Protein AF-A0AAD6YR67-F1 (afdb_monomer_lite)

Organism: NCBI:txid153505

Radius of gyration: 30.25 Å; chains: 1; bounding box: 60×33×119 Å

Sequence (236 aa):
MVAQPSFALVNLVASFLATLFYGMYCIIFATSMYFLLVNALGPAKHLPLFKSVGFISGCALWLSITTHWIITVVAVFQGFIYFGDGQDTNVYFNDNGRLTETLGDVFLSLSLLIGDAMIPSSHTKSGGSPASASPLAAQIFGHHFLAIVVESAALYTSWIISYMVCHQVNSNLQVIALSTGPSVVGIANALIHVRVALGKTIEQIFPVTAPIRFASAPSRSVVGEETEAVAKISHI

Structure (mmCIF, N/CA/C/O backbone):
data_AF-A0AAD6YR67-F1
#
_entry.id   AF-A0AAD6YR67-F1
#
loop_
_atom_site.group_PDB
_atom_site.id
_atom_site.type_symbol
_atom_site.label_atom_id
_atom_site.label_alt_id
_atom_site.label_comp_id
_atom_site.label_asym_id
_atom_site.label_entity_id
_atom_site.label_seq_id
_atom_site.pdbx_PDB_ins_code
_atom_site.Cartn_x
_atom_site.Cartn_y
_atom_site.Cartn_z
_atom_site.occupancy
_atom_site.B_iso_or_equiv
_atom_site.auth_seq_id
_atom_site.auth_comp_id
_atom_site.auth_asym_id
_atom_site.auth_atom_id
_atom_site.pdbx_PDB_model_num
ATOM 1 N N . MET A 1 1 ? 3.477 -19.468 -28.380 1.00 45.34 1 MET A N 1
ATOM 2 C CA . MET A 1 1 ? 4.352 -18.564 -27.604 1.00 45.34 1 MET A CA 1
ATOM 3 C C . MET A 1 1 ? 3.546 -17.308 -27.328 1.00 45.34 1 MET A C 1
ATOM 5 O O . MET A 1 1 ? 3.172 -16.640 -28.282 1.00 45.34 1 MET A O 1
ATOM 9 N N . VAL A 1 2 ? 3.152 -17.061 -26.077 1.00 57.88 2 VAL A N 1
ATOM 10 C CA . VAL A 1 2 ? 2.407 -15.842 -25.717 1.00 57.88 2 VAL A CA 1
ATOM 11 C C . VAL A 1 2 ? 3.402 -14.685 -25.726 1.00 57.88 2 VAL A C 1
ATOM 13 O O . VAL A 1 2 ? 4.440 -14.778 -25.074 1.00 57.88 2 VAL A O 1
ATOM 16 N N . ALA A 1 3 ? 3.130 -13.638 -26.506 1.00 68.75 3 ALA A N 1
ATOM 17 C CA . ALA A 1 3 ? 3.960 -12.439 -26.524 1.00 68.75 3 ALA A CA 1
ATOM 18 C C . ALA A 1 3 ? 3.918 -11.788 -25.133 1.00 68.75 3 ALA A C 1
ATOM 20 O O . ALA A 1 3 ? 2.854 -11.369 -24.680 1.00 68.75 3 ALA A O 1
ATOM 21 N N . GLN A 1 4 ? 5.056 -11.754 -24.437 1.00 75.81 4 GLN A N 1
ATOM 22 C CA . GLN A 1 4 ? 5.147 -11.096 -23.136 1.00 75.81 4 GLN A CA 1
ATOM 23 C C . GLN A 1 4 ? 5.132 -9.574 -23.341 1.00 75.81 4 GLN A C 1
ATOM 25 O O . GLN A 1 4 ? 5.793 -9.078 -24.260 1.00 75.81 4 GLN A O 1
ATOM 30 N N . PRO A 1 5 ? 4.391 -8.820 -22.515 1.00 80.56 5 PRO A N 1
ATOM 31 C CA . PRO A 1 5 ? 4.401 -7.366 -22.580 1.00 80.56 5 PRO A CA 1
ATOM 32 C C . PRO A 1 5 ? 5.795 -6.822 -22.234 1.00 80.56 5 PRO A C 1
ATOM 34 O O . PRO A 1 5 ? 6.515 -7.401 -21.416 1.00 80.56 5 PRO A O 1
ATOM 37 N N . SER A 1 6 ? 6.180 -5.701 -22.846 1.00 85.19 6 SER A N 1
ATOM 38 C CA . SER A 1 6 ? 7.472 -5.063 -22.574 1.00 85.19 6 SER A CA 1
ATOM 39 C C . SER A 1 6 ? 7.576 -4.620 -21.112 1.00 85.19 6 SER A C 1
ATOM 41 O O . SER A 1 6 ? 6.615 -4.104 -20.538 1.00 85.19 6 SER A O 1
ATOM 43 N N . PHE A 1 7 ? 8.754 -4.793 -20.507 1.00 83.44 7 PHE A N 1
ATOM 44 C CA . PHE A 1 7 ? 9.007 -4.425 -19.109 1.00 83.44 7 PHE A CA 1
ATOM 45 C C . PHE A 1 7 ? 8.712 -2.951 -18.826 1.00 83.44 7 PHE A C 1
ATOM 47 O O . PHE A 1 7 ? 8.122 -2.630 -17.795 1.00 83.44 7 PHE A O 1
ATOM 54 N N . ALA A 1 8 ? 9.054 -2.063 -19.762 1.00 84.38 8 ALA A N 1
ATOM 55 C CA . ALA A 1 8 ? 8.748 -0.641 -19.660 1.00 84.38 8 ALA A CA 1
ATOM 56 C C . ALA A 1 8 ? 7.235 -0.385 -19.524 1.00 84.38 8 ALA A C 1
ATOM 58 O O . ALA A 1 8 ? 6.800 0.310 -18.607 1.00 84.38 8 ALA A O 1
ATOM 59 N N . LEU A 1 9 ? 6.417 -0.984 -20.399 1.00 86.44 9 LEU A N 1
ATOM 60 C CA . LEU A 1 9 ? 4.965 -0.797 -20.373 1.00 86.44 9 LEU A CA 1
ATOM 61 C C . LEU A 1 9 ? 4.358 -1.351 -19.085 1.00 86.44 9 LEU A C 1
ATOM 63 O O . LEU A 1 9 ? 3.497 -0.709 -18.489 1.00 86.44 9 LEU A O 1
ATOM 67 N N . VAL A 1 10 ? 4.822 -2.517 -18.633 1.00 88.25 10 VAL A N 1
ATOM 68 C CA . VAL A 1 10 ? 4.328 -3.121 -17.393 1.00 88.25 10 VAL A CA 1
ATOM 69 C C . VAL A 1 10 ? 4.644 -2.246 -16.180 1.00 88.25 10 VAL A C 1
ATOM 71 O O . VAL A 1 10 ? 3.753 -2.032 -15.365 1.00 88.25 10 VAL A O 1
ATOM 74 N N . ASN A 1 11 ? 5.850 -1.679 -16.083 1.00 86.94 11 ASN A N 1
ATOM 75 C CA . ASN A 1 11 ? 6.219 -0.746 -15.009 1.00 86.94 11 ASN A CA 1
ATOM 76 C C . ASN A 1 11 ? 5.389 0.546 -15.038 1.00 86.94 11 ASN A C 1
ATOM 78 O O . ASN A 1 11 ? 4.976 1.057 -13.996 1.00 86.94 11 ASN A O 1
ATOM 82 N N . LEU A 1 12 ? 5.086 1.056 -16.234 1.00 88.44 12 LEU A N 1
ATOM 83 C CA . LEU A 1 12 ? 4.224 2.223 -16.390 1.00 88.44 12 LEU A CA 1
ATOM 84 C C . LEU A 1 12 ? 2.800 1.934 -15.889 1.00 88.44 12 LEU A C 1
ATOM 86 O O . LEU A 1 12 ? 2.254 2.686 -15.082 1.00 88.44 12 LEU A O 1
ATOM 90 N N . VAL A 1 13 ? 2.217 0.812 -16.323 1.00 90.44 13 VAL A N 1
ATOM 91 C CA . VAL A 1 13 ? 0.893 0.355 -15.873 1.00 90.44 13 VAL A CA 1
ATOM 92 C C . VAL A 1 13 ? 0.890 0.087 -14.365 1.00 90.44 13 VAL A C 1
ATOM 94 O O . VAL A 1 13 ? -0.049 0.488 -13.676 1.00 90.44 13 VAL A O 1
ATOM 97 N N . ALA A 1 14 ? 1.950 -0.529 -13.837 1.00 88.50 14 ALA A N 1
ATOM 98 C CA . ALA A 1 14 ? 2.127 -0.779 -12.411 1.00 88.50 14 ALA A CA 1
ATOM 99 C C . ALA A 1 14 ? 2.107 0.520 -11.597 1.00 88.50 14 ALA A C 1
ATOM 101 O O . ALA A 1 14 ? 1.455 0.565 -10.561 1.00 88.50 14 ALA A O 1
ATOM 102 N N . SER A 1 15 ? 2.736 1.593 -12.082 1.00 89.31 15 SER A N 1
ATOM 103 C CA . SER A 1 15 ? 2.737 2.900 -11.414 1.00 89.31 15 SER A CA 1
ATOM 104 C C . SER A 1 15 ? 1.359 3.574 -11.409 1.00 89.31 15 SER A C 1
ATOM 106 O O . SER A 1 15 ? 0.917 4.089 -10.377 1.00 89.31 15 SER A O 1
ATOM 108 N N . PHE A 1 16 ? 0.608 3.494 -12.513 1.00 92.62 16 PHE A N 1
ATOM 109 C CA . PHE A 1 16 ? -0.780 3.973 -12.538 1.00 92.62 16 PHE A CA 1
ATOM 110 C C . PHE A 1 16 ? -1.674 3.197 -11.568 1.00 92.62 16 PHE A C 1
ATOM 112 O O . PHE A 1 16 ? -2.445 3.792 -10.819 1.00 92.62 16 PHE A O 1
ATOM 119 N N . LEU A 1 17 ? -1.539 1.873 -11.518 1.00 90.12 17 LEU A N 1
ATOM 120 C CA . LEU A 1 17 ? -2.258 1.073 -10.531 1.00 90.12 17 LEU A CA 1
ATOM 121 C C . LEU A 1 17 ? -1.798 1.424 -9.107 1.00 90.12 17 LEU A C 1
ATOM 123 O O . LEU A 1 17 ? -2.637 1.654 -8.242 1.00 90.12 17 LEU A O 1
ATOM 127 N N . ALA A 1 18 ? -0.496 1.558 -8.859 1.00 88.31 18 ALA A N 1
ATOM 128 C CA . ALA A 1 18 ? 0.047 1.919 -7.549 1.00 88.31 18 ALA A CA 1
ATOM 129 C C . ALA A 1 18 ? -0.497 3.264 -7.049 1.00 88.31 18 ALA A C 1
ATOM 131 O O . ALA A 1 18 ? -0.895 3.362 -5.892 1.00 88.31 18 ALA A O 1
ATOM 132 N N . THR A 1 19 ? -0.599 4.277 -7.915 1.00 92.12 19 THR A N 1
ATOM 133 C CA . THR A 1 19 ? -1.207 5.576 -7.567 1.00 92.12 19 THR A CA 1
ATOM 134 C C . THR A 1 19 ? -2.705 5.458 -7.259 1.00 92.12 19 THR A C 1
ATOM 136 O O . THR A 1 19 ? -3.169 6.049 -6.282 1.00 92.12 19 THR A O 1
ATOM 139 N N . LEU A 1 20 ? -3.456 4.653 -8.022 1.00 93.06 20 LEU A N 1
ATOM 140 C CA . LEU A 1 20 ? -4.878 4.386 -7.773 1.00 93.06 20 LEU A CA 1
ATOM 141 C C . LEU A 1 20 ? -5.099 3.701 -6.414 1.00 93.06 20 LEU A C 1
ATOM 143 O O . LEU A 1 20 ? -5.903 4.162 -5.601 1.00 93.06 20 LEU A O 1
ATOM 147 N N . PHE A 1 21 ? -4.367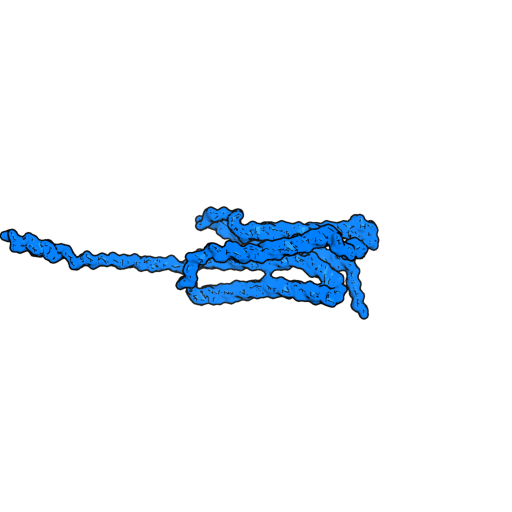 2.616 -6.150 1.00 88.44 21 PHE A N 1
ATOM 148 C CA . PHE A 1 21 ? -4.459 1.869 -4.894 1.00 88.44 21 PHE A CA 1
ATOM 149 C C . PHE A 1 21 ? -3.988 2.697 -3.696 1.00 88.44 21 PHE A C 1
ATOM 151 O O . PHE A 1 21 ? -4.622 2.654 -2.640 1.00 88.44 21 PHE A O 1
ATOM 158 N N . TYR A 1 22 ? -2.944 3.508 -3.865 1.00 90.44 22 TYR A N 1
ATOM 159 C CA . TYR A 1 22 ? -2.489 4.445 -2.843 1.00 90.44 22 TYR A CA 1
ATOM 160 C C . TYR A 1 22 ? -3.548 5.513 -2.518 1.00 90.44 22 TYR A C 1
ATOM 162 O O . TYR A 1 22 ? -3.779 5.826 -1.349 1.00 90.44 22 TYR A O 1
ATOM 170 N N . GLY A 1 23 ? -4.254 6.033 -3.528 1.00 88.56 23 GLY A N 1
ATOM 171 C CA . GLY A 1 23 ? -5.374 6.956 -3.331 1.00 88.56 23 GLY A CA 1
ATOM 172 C C . GLY A 1 23 ? -6.508 6.337 -2.507 1.00 88.56 23 GLY A C 1
ATOM 173 O O . GLY A 1 23 ? -6.963 6.937 -1.531 1.00 88.56 23 GLY A O 1
ATOM 174 N N . MET A 1 24 ? -6.914 5.105 -2.838 1.00 89.69 24 MET A N 1
ATOM 175 C CA . MET A 1 24 ? -7.911 4.360 -2.055 1.00 89.69 24 MET A CA 1
ATOM 176 C C . MET A 1 24 ? -7.450 4.140 -0.609 1.00 89.69 24 MET A C 1
ATOM 178 O O . MET A 1 24 ? -8.217 4.367 0.329 1.00 89.69 24 MET A O 1
ATOM 182 N N . TYR A 1 25 ? -6.185 3.758 -0.419 1.00 88.50 25 TYR A N 1
ATOM 183 C CA . TYR A 1 25 ? -5.588 3.607 0.903 1.00 88.50 25 TYR A CA 1
ATOM 184 C C . TYR A 1 25 ? -5.657 4.906 1.718 1.00 88.50 25 TYR A C 1
ATOM 186 O O . TYR A 1 25 ? -6.099 4.873 2.866 1.00 88.50 25 TYR A O 1
ATOM 194 N N . CYS A 1 26 ? -5.305 6.052 1.128 1.00 88.75 26 CYS A N 1
ATOM 195 C CA . CYS A 1 26 ? -5.361 7.351 1.802 1.00 88.75 26 CYS A CA 1
ATOM 196 C C . CYS A 1 26 ? -6.767 7.691 2.318 1.00 88.75 26 CYS A C 1
ATOM 198 O O . CYS A 1 26 ? -6.899 8.181 3.439 1.00 88.75 26 CYS A O 1
ATOM 200 N N . ILE A 1 27 ? -7.820 7.400 1.547 1.00 91.44 27 ILE A N 1
ATOM 201 C CA . ILE A 1 27 ? -9.210 7.666 1.956 1.00 91.44 27 ILE A CA 1
ATOM 202 C C . ILE A 1 27 ? -9.602 6.787 3.153 1.00 91.44 27 ILE A C 1
ATOM 204 O O . ILE A 1 27 ? -10.164 7.280 4.138 1.00 91.44 27 ILE A O 1
ATOM 208 N N . ILE A 1 28 ? -9.276 5.492 3.105 1.00 86.44 28 ILE A N 1
ATOM 209 C CA . ILE A 1 28 ? -9.585 4.550 4.193 1.00 86.44 28 ILE A CA 1
ATOM 210 C C . ILE A 1 28 ? -8.776 4.906 5.446 1.00 86.44 28 ILE A C 1
ATOM 212 O O . ILE A 1 28 ? -9.317 4.916 6.553 1.00 86.44 28 ILE A O 1
ATOM 216 N N . PHE A 1 29 ? -7.500 5.256 5.280 1.00 87.00 29 PHE A N 1
ATOM 217 C CA . PHE A 1 29 ? -6.632 5.701 6.363 1.00 87.00 29 PHE A CA 1
ATOM 218 C C . PHE A 1 29 ? -7.152 6.984 7.021 1.00 87.00 29 PHE A C 1
ATOM 220 O O . PHE A 1 29 ? -7.287 7.021 8.242 1.00 87.00 29 PHE A O 1
ATOM 227 N N . ALA A 1 30 ? -7.512 8.003 6.235 1.00 87.50 30 ALA A N 1
ATOM 228 C CA . ALA A 1 30 ? -8.080 9.250 6.744 1.00 87.50 30 ALA A CA 1
ATOM 229 C C . ALA A 1 30 ? -9.379 9.002 7.522 1.00 87.50 30 ALA A C 1
ATOM 231 O O . ALA A 1 30 ? -9.557 9.538 8.615 1.00 87.50 30 ALA A O 1
ATOM 232 N N . THR A 1 31 ? -10.250 8.130 7.007 1.00 84.56 31 THR A N 1
ATOM 233 C CA . THR A 1 31 ? -11.488 7.734 7.693 1.00 84.56 31 THR A CA 1
ATOM 234 C C . THR A 1 31 ? -11.189 7.038 9.023 1.00 84.56 31 THR A C 1
ATOM 236 O O . THR A 1 31 ? -11.751 7.399 10.055 1.00 84.56 31 THR A O 1
ATOM 239 N N . SER A 1 32 ? -10.256 6.083 9.033 1.00 80.50 32 SER A N 1
ATOM 240 C CA . SER A 1 32 ? -9.818 5.390 10.251 1.00 80.50 32 SER A CA 1
ATOM 241 C C . SER A 1 32 ? -9.255 6.359 11.292 1.00 80.50 32 SER A C 1
ATOM 243 O O . SER A 1 32 ? -9.622 6.319 12.469 1.00 80.50 32 SER A O 1
ATOM 245 N N . MET A 1 33 ? -8.416 7.291 10.841 1.00 81.38 33 MET A N 1
ATOM 246 C CA . MET A 1 33 ? -7.802 8.295 11.695 1.00 81.38 33 MET A CA 1
ATOM 247 C C . MET A 1 33 ? -8.835 9.261 12.273 1.00 81.38 33 MET A C 1
ATOM 249 O O . MET A 1 33 ? -8.781 9.579 13.459 1.00 81.38 33 MET A O 1
ATOM 253 N N . TYR A 1 34 ? -9.811 9.676 11.464 1.00 82.88 34 TYR A N 1
ATOM 254 C CA . TYR A 1 34 ? -10.926 10.506 11.902 1.00 82.88 34 TYR A CA 1
ATOM 255 C C . TYR A 1 34 ? -11.714 9.833 13.032 1.00 82.88 34 TYR A C 1
ATOM 257 O O . TYR A 1 34 ? -11.908 10.441 14.084 1.00 82.88 34 TYR A O 1
ATOM 265 N N . PHE A 1 35 ? -12.088 8.558 12.878 1.00 76.06 35 PHE A N 1
ATOM 266 C CA . PHE A 1 35 ? -12.790 7.815 13.931 1.00 76.06 35 PHE A CA 1
ATOM 267 C C . PHE A 1 35 ? -11.959 7.675 15.212 1.00 76.06 35 PHE A C 1
ATOM 269 O O . PHE A 1 35 ? -12.489 7.848 16.311 1.00 76.06 35 PHE A O 1
ATOM 276 N N . LEU A 1 36 ? -10.658 7.391 15.100 1.00 73.81 36 LEU A N 1
ATOM 277 C CA . LEU A 1 36 ? -9.765 7.308 16.260 1.00 73.81 36 LEU A CA 1
ATOM 278 C C . LEU A 1 36 ? -9.619 8.657 16.974 1.00 73.81 36 LEU A C 1
ATOM 280 O O . LEU A 1 36 ? -9.622 8.694 18.204 1.00 73.81 36 LEU A O 1
ATOM 284 N N . LEU A 1 37 ? -9.529 9.754 16.221 1.00 75.12 37 LEU A N 1
ATOM 285 C CA . LEU A 1 37 ? -9.396 11.103 16.761 1.00 75.12 37 LEU A CA 1
ATOM 286 C C . LEU A 1 37 ? -10.674 11.552 17.479 1.00 75.12 37 LEU A C 1
ATOM 288 O O . LEU A 1 37 ? -10.603 12.042 18.604 1.00 75.12 37 LEU A O 1
ATOM 292 N N . VAL A 1 38 ? -11.842 11.323 16.872 1.00 73.44 38 VAL A N 1
ATOM 293 C CA . VAL A 1 38 ? -13.146 11.628 17.482 1.00 73.44 38 VAL A CA 1
ATOM 294 C C . VAL A 1 38 ? -13.355 10.809 18.758 1.00 73.44 38 VAL A C 1
ATOM 296 O O . VAL A 1 38 ? -13.762 11.357 19.781 1.00 73.44 38 VAL A O 1
ATOM 299 N N . ASN A 1 39 ? -13.003 9.520 18.744 1.00 67.56 39 ASN A N 1
ATOM 300 C CA . ASN A 1 39 ? -13.086 8.669 19.932 1.00 67.56 39 ASN A CA 1
ATOM 301 C C . ASN A 1 39 ? -12.104 9.086 21.043 1.00 67.56 39 ASN A C 1
ATOM 303 O O . ASN A 1 39 ? -12.410 8.915 22.223 1.00 67.56 39 ASN A O 1
ATOM 307 N N . ALA A 1 40 ? -10.932 9.626 20.696 1.00 65.94 40 ALA A N 1
ATOM 308 C CA . ALA A 1 40 ? -9.934 10.078 21.666 1.00 65.94 40 ALA A CA 1
ATOM 309 C C . ALA A 1 40 ? -10.252 11.450 22.285 1.00 65.94 40 ALA A C 1
ATOM 311 O O . ALA A 1 40 ? -9.847 11.706 23.415 1.00 65.94 40 ALA A O 1
ATOM 312 N N . LEU A 1 41 ? -10.966 12.322 21.565 1.00 66.00 41 LEU A N 1
ATOM 313 C CA . LEU A 1 41 ? -11.375 13.655 22.030 1.00 66.00 41 LEU A CA 1
ATOM 314 C C . LEU A 1 41 ? -12.742 13.666 22.738 1.00 66.00 41 LEU A C 1
ATOM 316 O O . LEU A 1 41 ? -13.174 14.709 23.227 1.00 66.00 41 LEU A O 1
ATOM 320 N N . GLY A 1 42 ? -13.436 12.525 22.792 1.00 64.38 42 GLY A N 1
ATOM 321 C CA . GLY A 1 42 ? -14.734 12.401 23.450 1.00 64.38 42 GLY A CA 1
ATOM 322 C C . GLY A 1 42 ? -14.689 12.709 24.961 1.00 64.38 42 GLY A C 1
ATOM 323 O O . GLY A 1 42 ? -13.670 12.479 25.617 1.00 64.38 42 GLY A O 1
ATOM 324 N N . PRO A 1 43 ? -15.812 13.160 25.556 1.00 56.41 43 PRO A N 1
ATOM 325 C CA . PRO A 1 43 ? -15.873 13.753 26.901 1.00 56.41 43 PRO A CA 1
ATOM 326 C C . PRO A 1 43 ? -15.519 12.815 28.073 1.00 56.41 43 PRO A C 1
ATOM 328 O O . PRO A 1 43 ? -15.508 13.253 29.219 1.00 56.41 43 PRO A O 1
ATOM 331 N N . ALA A 1 44 ? -15.233 11.533 27.821 1.00 54.47 44 ALA A N 1
ATOM 332 C CA . ALA A 1 44 ? -15.096 10.509 28.857 1.00 54.47 44 ALA A CA 1
ATOM 333 C C . ALA A 1 44 ? -13.670 9.949 29.064 1.00 54.47 44 ALA A C 1
ATOM 335 O O . ALA A 1 44 ? -13.492 9.129 29.965 1.00 54.47 44 ALA A O 1
ATOM 336 N N . LYS A 1 45 ? -12.643 10.320 28.273 1.00 53.22 45 LYS A N 1
ATOM 337 C CA . LYS A 1 45 ? -11.291 9.723 28.407 1.00 53.22 45 LYS A CA 1
ATOM 338 C C . LYS A 1 45 ? -10.140 10.714 28.160 1.00 53.22 45 LYS A C 1
ATOM 340 O O . LYS A 1 45 ? -9.801 11.009 27.027 1.00 53.22 45 LYS A O 1
ATOM 345 N N . HIS A 1 46 ? -9.429 11.099 29.224 1.00 47.56 46 HIS A N 1
ATOM 346 C CA . HIS A 1 46 ? -8.142 11.823 29.183 1.00 47.56 46 HIS A CA 1
ATOM 347 C C . HIS A 1 46 ? -6.926 10.910 28.900 1.00 47.56 46 HIS A C 1
ATOM 349 O O . HIS A 1 46 ? -5.846 11.101 29.461 1.00 47.56 46 HIS A O 1
ATOM 355 N N . LEU A 1 47 ? -7.069 9.869 28.074 1.00 53.25 47 LEU A N 1
ATOM 356 C CA . LEU A 1 47 ? -5.904 9.059 27.704 1.00 53.25 47 LEU A CA 1
ATOM 357 C C . LEU A 1 47 ? -5.168 9.736 26.537 1.00 53.25 47 LEU A C 1
ATOM 359 O O . LEU A 1 47 ? -5.806 10.108 25.556 1.00 53.25 47 LEU A O 1
ATOM 363 N N . PRO A 1 48 ? -3.835 9.905 26.607 1.00 58.66 48 PRO A N 1
ATOM 364 C CA . PRO A 1 48 ? -3.088 10.587 25.557 1.00 58.66 48 PRO A CA 1
ATOM 365 C C . PRO A 1 48 ? -3.161 9.793 24.244 1.00 58.66 48 PRO A C 1
ATOM 367 O O . PRO A 1 48 ? -2.692 8.655 24.182 1.00 58.66 48 PRO A O 1
ATOM 370 N N . LEU A 1 49 ? -3.710 10.418 23.195 1.00 62.16 49 LEU A N 1
ATOM 371 C CA . LEU A 1 49 ? -3.834 9.903 21.818 1.00 62.16 49 LEU A CA 1
ATOM 372 C C . LEU A 1 49 ? -2.540 9.231 21.320 1.00 62.16 49 LEU A C 1
ATOM 374 O O . LEU A 1 49 ? -2.569 8.139 20.756 1.00 62.16 49 LEU A O 1
ATOM 378 N N . PHE A 1 50 ? -1.395 9.838 21.638 1.00 60.66 50 PHE A N 1
ATOM 379 C CA . PHE A 1 50 ? -0.056 9.371 21.270 1.00 60.66 50 PHE A CA 1
ATOM 380 C C . PHE A 1 50 ? 0.425 8.109 22.003 1.00 60.66 50 PHE A C 1
ATOM 382 O O . PHE A 1 50 ? 1.492 7.607 21.680 1.00 60.66 50 PHE A O 1
ATOM 389 N N . LYS A 1 51 ? -0.322 7.575 22.979 1.00 63.25 51 LYS A N 1
ATOM 390 C CA . LYS A 1 51 ? -0.034 6.262 23.591 1.00 63.25 51 LYS A CA 1
ATOM 391 C C . LYS A 1 51 ? -0.880 5.133 23.000 1.00 63.25 51 LYS A C 1
ATOM 393 O O . LYS A 1 51 ? -0.702 3.981 23.390 1.00 63.25 51 LYS A O 1
ATOM 398 N N . SER A 1 52 ? -1.805 5.438 22.086 1.00 69.62 52 SER A N 1
ATOM 399 C CA . SER A 1 52 ? -2.580 4.410 21.398 1.00 69.62 52 SER A CA 1
ATOM 400 C C . SER A 1 52 ? -1.693 3.709 20.373 1.00 69.62 52 SER A C 1
ATOM 402 O O . SER A 1 52 ? -1.299 4.307 19.372 1.00 69.62 52 SER A O 1
ATOM 404 N N . VAL A 1 53 ? -1.393 2.430 20.607 1.00 71.31 53 VAL A N 1
ATOM 405 C CA . VAL A 1 53 ? -0.552 1.628 19.702 1.00 71.31 53 VAL A CA 1
ATOM 406 C C . VAL A 1 53 ? -1.126 1.592 18.282 1.00 71.31 53 VAL A C 1
ATOM 408 O O . VAL A 1 53 ? -0.370 1.629 17.315 1.00 71.31 53 VAL A O 1
ATOM 411 N N . GLY A 1 54 ? -2.456 1.635 18.145 1.00 73.56 54 GLY A N 1
ATOM 412 C CA . GLY A 1 54 ? -3.113 1.695 16.840 1.00 73.56 54 GLY A CA 1
ATOM 413 C C . GLY A 1 54 ? -2.863 2.999 16.074 1.00 73.56 54 GLY A C 1
ATOM 414 O O . GLY A 1 54 ? -2.689 2.977 14.860 1.00 73.56 54 GLY A O 1
ATOM 415 N N . PHE A 1 55 ? -2.760 4.133 16.773 1.00 78.69 55 PHE A N 1
ATOM 416 C CA . PHE A 1 55 ? -2.432 5.416 16.142 1.00 78.69 55 PHE A CA 1
ATOM 417 C C . PHE A 1 55 ? -0.977 5.433 15.653 1.00 78.69 55 PHE A C 1
ATOM 419 O O . PHE A 1 55 ? -0.717 5.780 14.505 1.00 78.69 55 PHE A O 1
ATOM 426 N N . ILE A 1 56 ? -0.034 4.994 16.498 1.00 80.69 56 ILE A N 1
ATOM 427 C CA . ILE A 1 56 ? 1.395 4.938 16.144 1.00 80.69 56 ILE A CA 1
ATOM 428 C C . ILE A 1 56 ? 1.624 3.974 14.972 1.00 80.69 56 ILE A C 1
ATOM 430 O O . ILE A 1 56 ? 2.286 4.344 14.005 1.00 80.69 56 ILE A O 1
ATOM 434 N N . SER A 1 57 ? 1.048 2.767 15.034 1.00 78.88 57 SER A N 1
ATOM 435 C CA . SER A 1 57 ? 1.152 1.771 13.958 1.00 78.88 57 SER A CA 1
ATOM 436 C C . SER A 1 57 ? 0.523 2.281 12.658 1.00 78.88 57 SER A C 1
ATOM 438 O O . SER A 1 57 ? 1.142 2.191 11.600 1.00 78.88 57 SER A O 1
ATOM 440 N N . GLY A 1 58 ? -0.652 2.917 12.733 1.00 81.38 58 GLY A N 1
ATOM 441 C CA . GLY A 1 58 ? -1.296 3.536 11.576 1.00 81.38 58 GLY A CA 1
ATOM 442 C C . GLY A 1 58 ? -0.414 4.589 10.901 1.00 81.38 58 GLY A C 1
ATOM 443 O O . GLY A 1 58 ? -0.226 4.537 9.689 1.00 81.38 58 GLY A O 1
ATOM 444 N N . CYS A 1 59 ? 0.170 5.507 11.674 1.00 85.69 59 CYS A N 1
ATOM 445 C CA . CYS A 1 59 ? 1.082 6.522 11.142 1.00 85.69 59 CYS A CA 1
ATOM 446 C C . CYS A 1 59 ? 2.358 5.907 10.545 1.00 85.69 59 CYS A C 1
ATOM 448 O O . CYS A 1 59 ? 2.782 6.317 9.468 1.00 85.69 59 CYS A O 1
ATOM 450 N N . ALA A 1 60 ? 2.956 4.912 11.207 1.00 85.31 60 ALA A N 1
ATOM 451 C CA . ALA A 1 60 ? 4.159 4.237 10.716 1.00 85.31 60 ALA A CA 1
ATOM 452 C C . ALA A 1 60 ? 3.910 3.481 9.396 1.00 85.31 60 ALA A C 1
ATOM 454 O O . ALA A 1 60 ? 4.741 3.525 8.485 1.00 85.31 60 ALA A O 1
ATOM 455 N N . LEU A 1 61 ? 2.744 2.842 9.267 1.00 85.06 61 LEU A N 1
ATOM 456 C CA . LEU A 1 61 ? 2.308 2.206 8.024 1.00 85.06 61 LEU A CA 1
ATOM 457 C C . LEU A 1 61 ? 2.058 3.215 6.916 1.00 85.06 61 LEU A C 1
ATOM 459 O O . LEU A 1 61 ? 2.521 3.012 5.798 1.00 85.06 61 LEU A O 1
ATOM 463 N N . TRP A 1 62 ? 1.365 4.309 7.226 1.00 88.50 62 TRP A N 1
ATOM 464 C CA . TRP A 1 62 ? 1.092 5.349 6.243 1.00 88.50 62 TRP A CA 1
ATOM 465 C C . TRP A 1 62 ? 2.386 5.944 5.690 1.00 88.50 62 TRP A C 1
ATOM 467 O O . TRP A 1 62 ? 2.530 6.065 4.474 1.00 88.50 62 TRP A O 1
ATOM 477 N N . LEU A 1 63 ? 3.363 6.223 6.557 1.00 90.12 63 LEU A N 1
ATOM 478 C CA . LEU A 1 63 ? 4.687 6.682 6.139 1.00 90.12 63 LEU A CA 1
ATOM 479 C C . LEU A 1 63 ? 5.395 5.649 5.257 1.00 90.12 63 LEU A C 1
ATOM 481 O O . LEU A 1 63 ? 5.866 6.008 4.185 1.00 90.12 63 LEU A O 1
ATOM 485 N N . SER A 1 64 ? 5.417 4.374 5.656 1.00 87.38 64 SER A N 1
ATOM 486 C CA . SER A 1 64 ? 6.098 3.317 4.890 1.00 87.38 64 SER A CA 1
ATOM 487 C C . SER A 1 64 ? 5.494 3.133 3.493 1.00 87.38 64 SER A C 1
ATOM 489 O O . SER A 1 64 ? 6.224 3.067 2.504 1.00 87.38 64 SER A O 1
ATOM 491 N N . ILE A 1 65 ? 4.161 3.122 3.392 1.00 87.94 65 ILE A N 1
ATOM 492 C CA . ILE A 1 65 ? 3.445 2.992 2.116 1.00 87.94 65 ILE A CA 1
ATOM 493 C C . ILE A 1 65 ? 3.658 4.238 1.248 1.00 87.94 65 ILE A C 1
ATOM 495 O O . ILE A 1 65 ? 3.891 4.113 0.047 1.00 87.94 65 ILE A O 1
ATOM 499 N N . THR A 1 66 ? 3.644 5.431 1.849 1.00 89.56 66 THR A N 1
ATOM 500 C CA . THR A 1 66 ? 3.939 6.689 1.144 1.00 89.56 66 THR A CA 1
ATOM 501 C C . THR A 1 66 ? 5.359 6.680 0.588 1.00 89.56 66 THR A C 1
ATOM 503 O O . THR A 1 66 ? 5.568 7.018 -0.574 1.00 89.56 66 THR A O 1
ATOM 506 N N . THR A 1 67 ? 6.343 6.252 1.384 1.00 89.12 67 THR A N 1
ATOM 507 C CA . THR A 1 67 ? 7.737 6.145 0.945 1.00 89.12 67 THR A CA 1
ATOM 508 C C . THR A 1 67 ? 7.884 5.151 -0.202 1.00 89.12 67 THR A C 1
ATOM 510 O O . THR A 1 67 ? 8.500 5.492 -1.210 1.00 89.12 67 THR A O 1
ATOM 513 N N . HIS A 1 68 ? 7.271 3.968 -0.108 1.00 87.81 68 HIS A N 1
ATOM 514 C CA . HIS A 1 68 ? 7.271 2.996 -1.204 1.00 87.81 68 HIS A CA 1
ATOM 515 C C . HIS A 1 68 ? 6.645 3.571 -2.487 1.00 87.81 68 HIS A C 1
ATOM 517 O O . HIS A 1 68 ? 7.199 3.421 -3.580 1.00 87.81 68 HIS A O 1
ATOM 523 N N . TRP A 1 69 ? 5.516 4.276 -2.365 1.00 90.81 69 TRP A N 1
ATOM 524 C CA . TRP A 1 69 ? 4.856 4.920 -3.500 1.00 90.81 69 TRP A CA 1
ATOM 525 C C . TRP A 1 69 ? 5.745 5.992 -4.153 1.00 90.81 69 TRP A C 1
ATOM 527 O O . TRP A 1 69 ? 5.909 5.983 -5.373 1.00 90.81 69 TRP A O 1
ATOM 537 N N . ILE A 1 70 ? 6.387 6.864 -3.364 1.00 89.50 70 ILE A N 1
ATOM 538 C CA . ILE A 1 70 ? 7.313 7.889 -3.880 1.00 89.50 70 ILE A CA 1
ATOM 539 C C . ILE A 1 70 ? 8.472 7.235 -4.637 1.00 89.50 70 ILE A C 1
ATOM 541 O O . ILE A 1 70 ? 8.799 7.669 -5.740 1.00 89.50 70 ILE A O 1
ATOM 545 N N . ILE A 1 71 ? 9.076 6.184 -4.071 1.00 88.00 71 ILE A N 1
ATOM 546 C CA . ILE A 1 71 ? 10.175 5.450 -4.715 1.00 88.00 71 ILE A CA 1
ATOM 547 C C . ILE A 1 71 ? 9.719 4.875 -6.061 1.00 88.00 71 ILE A C 1
ATOM 549 O O . ILE A 1 71 ? 10.429 5.026 -7.052 1.00 88.00 71 ILE A O 1
ATOM 553 N N . THR A 1 72 ? 8.517 4.295 -6.118 1.00 86.88 72 THR A N 1
ATOM 554 C CA . THR A 1 72 ? 7.930 3.755 -7.357 1.00 86.88 72 THR A CA 1
ATOM 555 C C . THR A 1 72 ? 7.773 4.840 -8.424 1.00 86.88 72 THR A C 1
ATOM 557 O O . THR A 1 72 ? 8.173 4.654 -9.573 1.00 86.88 72 THR A O 1
ATOM 560 N N . VAL A 1 73 ? 7.242 6.007 -8.051 1.00 88.44 73 VAL A N 1
ATOM 561 C CA . VAL A 1 73 ? 7.080 7.139 -8.975 1.00 88.44 73 VAL A CA 1
ATOM 562 C C . VAL A 1 73 ? 8.440 7.626 -9.479 1.00 88.44 73 VAL A C 1
ATOM 564 O O . VAL A 1 73 ? 8.628 7.787 -10.685 1.00 88.44 73 VAL A O 1
ATOM 567 N N . VAL A 1 74 ? 9.412 7.807 -8.581 1.00 88.56 74 VAL A N 1
ATOM 568 C CA . VAL A 1 74 ? 10.773 8.240 -8.935 1.00 88.56 74 VAL A CA 1
ATOM 569 C C . VAL A 1 74 ? 11.456 7.238 -9.866 1.00 88.56 74 VAL A C 1
ATOM 571 O O . VAL A 1 74 ? 12.064 7.662 -10.846 1.00 88.56 74 VAL A O 1
ATOM 574 N N . ALA A 1 75 ? 11.329 5.933 -9.614 1.00 85.44 75 ALA A N 1
ATOM 575 C CA . ALA A 1 75 ? 11.895 4.889 -10.468 1.00 85.44 75 ALA A CA 1
ATOM 576 C C . ALA A 1 75 ? 11.331 4.954 -11.897 1.00 85.44 75 ALA A C 1
ATOM 578 O O . ALA A 1 75 ? 12.085 4.854 -12.865 1.00 85.44 75 ALA A O 1
ATOM 579 N N . VAL A 1 76 ? 10.027 5.219 -12.045 1.00 87.38 76 VAL A N 1
ATOM 580 C CA . VAL A 1 76 ? 9.413 5.407 -13.367 1.00 87.38 76 VAL A CA 1
ATOM 581 C C . VAL A 1 76 ? 9.963 6.638 -14.079 1.00 87.38 76 VAL A C 1
ATOM 583 O O . VAL A 1 76 ? 10.370 6.538 -15.235 1.00 87.38 76 VAL A O 1
ATOM 586 N N . PHE A 1 77 ? 10.045 7.783 -13.399 1.00 87.00 77 PHE A N 1
ATOM 587 C CA . PHE A 1 77 ? 10.627 8.988 -13.994 1.00 87.00 77 PHE A CA 1
ATOM 588 C C . PHE A 1 77 ? 12.091 8.780 -14.393 1.00 87.00 77 PHE A C 1
ATOM 590 O O . PHE A 1 77 ? 12.494 9.182 -15.483 1.00 87.00 77 PHE A O 1
ATOM 597 N N . GLN A 1 78 ? 12.882 8.109 -13.556 1.00 84.50 78 GLN A N 1
ATOM 598 C CA . GLN A 1 78 ? 14.274 7.789 -13.860 1.00 84.50 78 GLN A CA 1
ATOM 599 C C . GLN A 1 78 ? 14.419 6.864 -15.071 1.00 84.50 78 GLN A C 1
ATOM 601 O O . GLN A 1 78 ? 15.249 7.147 -15.932 1.00 84.50 78 GLN A O 1
ATOM 606 N N . GLY A 1 79 ? 13.605 5.811 -15.172 1.00 83.44 79 GLY A N 1
ATOM 607 C CA . GLY A 1 79 ? 13.675 4.863 -16.283 1.00 83.44 79 GLY A CA 1
ATOM 608 C C . GLY A 1 79 ? 13.189 5.418 -17.622 1.00 83.44 79 GLY A C 1
ATOM 609 O O . GLY A 1 79 ? 13.748 5.073 -18.663 1.00 83.44 79 GLY A O 1
ATOM 610 N N . PHE A 1 80 ? 12.173 6.285 -17.614 1.00 85.38 80 PHE A N 1
ATOM 611 C CA . PHE A 1 80 ? 11.585 6.827 -18.844 1.00 85.38 80 PHE A CA 1
ATOM 612 C C . PHE A 1 80 ? 12.195 8.152 -19.307 1.00 85.38 80 PHE A C 1
ATOM 614 O O . PHE A 1 80 ? 12.287 8.369 -20.510 1.00 85.38 80 PHE A O 1
ATOM 621 N N . ILE A 1 81 ? 12.573 9.046 -18.388 1.00 85.19 81 ILE A N 1
ATOM 622 C CA . ILE A 1 81 ? 13.042 10.397 -18.744 1.00 85.19 81 ILE A CA 1
ATOM 623 C C . ILE A 1 81 ? 14.564 10.496 -18.697 1.00 85.19 81 ILE A C 1
ATOM 625 O O . ILE A 1 81 ? 15.168 11.082 -19.587 1.00 85.19 81 ILE A O 1
ATOM 629 N N . TYR A 1 82 ? 15.192 9.960 -17.650 1.00 82.56 82 TYR A N 1
ATOM 630 C CA . TYR A 1 82 ? 16.602 10.250 -17.365 1.00 82.56 82 TYR A CA 1
ATOM 631 C C . TYR A 1 82 ? 17.575 9.191 -17.891 1.00 82.56 82 TYR A C 1
ATOM 633 O O . TYR A 1 82 ? 18.768 9.463 -18.010 1.00 82.56 82 TYR A O 1
ATOM 641 N N . PHE A 1 83 ? 17.101 7.981 -18.187 1.00 82.62 83 PHE A N 1
ATOM 642 C CA . PHE A 1 83 ? 17.954 6.892 -18.645 1.00 82.62 83 PHE A CA 1
ATOM 643 C C . PHE A 1 83 ? 17.984 6.796 -20.172 1.00 82.62 83 PHE A C 1
ATOM 645 O O . PHE A 1 83 ? 16.973 6.479 -20.797 1.00 82.62 83 PHE A O 1
ATOM 652 N N . GLY A 1 84 ? 19.156 7.052 -20.763 1.00 71.88 84 GLY A N 1
ATOM 653 C CA . GLY A 1 84 ? 19.408 6.857 -22.197 1.00 71.88 84 GLY A CA 1
ATOM 654 C C . GLY A 1 84 ? 18.437 7.602 -23.123 1.00 71.88 84 GLY A C 1
ATOM 655 O O . GLY A 1 84 ? 18.031 7.035 -24.134 1.00 71.88 84 GLY A O 1
ATOM 656 N N . ASP A 1 85 ? 17.992 8.811 -22.745 1.00 77.31 85 ASP A N 1
ATOM 657 C CA . ASP A 1 85 ? 16.961 9.599 -23.455 1.00 77.31 85 ASP A CA 1
ATOM 658 C C . ASP A 1 85 ? 15.659 8.814 -23.756 1.00 77.31 85 ASP A C 1
ATOM 660 O O . ASP A 1 85 ? 14.957 9.072 -24.736 1.00 77.31 85 ASP A O 1
ATOM 664 N N . GLY A 1 86 ? 15.328 7.819 -22.923 1.00 69.12 86 GLY A N 1
ATOM 665 C CA . GLY A 1 86 ? 14.120 6.998 -23.061 1.00 69.12 86 GLY A CA 1
ATOM 666 C C . GLY A 1 86 ? 14.186 5.917 -24.149 1.00 69.12 86 GLY A C 1
ATOM 667 O O . GLY A 1 86 ? 13.189 5.236 -24.388 1.00 69.12 86 GLY A O 1
ATOM 668 N N . GLN A 1 87 ? 15.335 5.726 -24.809 1.00 74.88 87 GLN A N 1
ATOM 669 C CA . GLN A 1 87 ? 15.515 4.681 -25.830 1.00 74.88 87 GLN A CA 1
ATOM 670 C C . GLN A 1 87 ? 15.814 3.303 -25.207 1.00 74.88 87 GLN A C 1
ATOM 672 O O . GLN A 1 87 ? 15.353 2.283 -25.719 1.00 74.88 87 GLN A O 1
ATOM 677 N N . ASP A 1 88 ? 16.488 3.271 -24.049 1.00 81.00 88 ASP A N 1
ATOM 678 C CA . ASP A 1 88 ? 16.938 2.040 -23.374 1.00 81.00 88 ASP A CA 1
ATOM 679 C C . ASP A 1 88 ? 16.147 1.708 -22.091 1.00 81.00 88 ASP A C 1
ATOM 681 O O . ASP A 1 88 ? 16.626 1.014 -21.191 1.00 81.00 88 ASP A O 1
ATOM 685 N N . THR A 1 89 ? 14.898 2.168 -21.985 1.00 81.00 89 THR A N 1
ATOM 686 C CA . THR A 1 89 ? 14.060 2.004 -20.782 1.00 81.00 89 THR A CA 1
ATOM 687 C C . THR A 1 89 ? 13.857 0.541 -20.363 1.00 81.00 89 THR A C 1
ATOM 689 O O . THR A 1 89 ? 13.780 0.241 -19.174 1.00 81.00 89 THR A O 1
ATOM 692 N N . ASN A 1 90 ? 13.817 -0.405 -21.308 1.00 81.25 90 ASN A N 1
ATOM 693 C CA . ASN A 1 90 ? 13.718 -1.827 -20.953 1.00 81.25 90 ASN A CA 1
ATOM 694 C C . ASN A 1 90 ? 14.978 -2.346 -20.248 1.00 81.25 90 ASN A C 1
ATOM 696 O O . ASN A 1 90 ? 14.864 -3.230 -19.409 1.00 81.25 90 ASN A O 1
ATOM 700 N N . VAL A 1 91 ? 16.159 -1.797 -20.549 1.00 81.81 91 VAL A N 1
ATOM 701 C CA . VAL A 1 91 ? 17.407 -2.166 -19.866 1.00 81.81 91 VAL A CA 1
ATOM 702 C C . VAL A 1 91 ? 17.399 -1.628 -18.436 1.00 81.81 91 VAL A C 1
ATOM 704 O O . VAL A 1 91 ? 17.803 -2.339 -17.523 1.00 81.81 91 VAL A O 1
ATOM 707 N N . TYR A 1 92 ? 16.860 -0.418 -18.226 1.00 81.62 92 TYR A N 1
ATOM 708 C CA . TYR A 1 92 ? 16.715 0.180 -16.893 1.00 81.62 92 TYR A CA 1
ATOM 709 C C . TYR A 1 92 ? 15.897 -0.703 -15.939 1.00 81.62 92 TYR A C 1
ATOM 711 O O . TYR A 1 92 ? 16.318 -0.892 -14.802 1.00 81.62 92 TYR A O 1
ATOM 719 N N . PHE A 1 93 ? 14.747 -1.212 -16.400 1.00 80.62 93 PHE A N 1
ATOM 720 C CA . PHE A 1 93 ? 13.794 -1.995 -15.594 1.00 80.62 93 PHE A CA 1
ATOM 721 C C . PHE A 1 93 ? 14.069 -3.502 -15.561 1.00 80.62 93 PHE A C 1
ATOM 723 O O . PHE A 1 93 ? 13.356 -4.234 -14.886 1.00 80.62 93 PHE A O 1
ATOM 730 N N . ASN A 1 94 ? 15.043 -3.987 -16.331 1.00 80.12 94 ASN A N 1
ATOM 731 C CA . ASN A 1 94 ? 15.461 -5.389 -16.287 1.00 80.12 94 ASN A CA 1
ATOM 732 C C . ASN A 1 94 ? 16.603 -5.617 -15.278 1.00 80.12 94 ASN A C 1
ATOM 734 O O . ASN A 1 94 ? 17.007 -6.752 -15.035 1.00 80.12 94 ASN A O 1
ATOM 738 N N . ASP A 1 95 ? 17.151 -4.538 -14.714 1.00 78.69 95 ASP A N 1
ATOM 739 C CA . ASP A 1 95 ? 18.186 -4.593 -13.690 1.00 78.69 95 ASP A CA 1
ATOM 740 C C . ASP A 1 95 ? 17.560 -4.580 -12.288 1.00 78.69 95 ASP A C 1
ATOM 742 O O . ASP A 1 95 ? 17.370 -3.529 -11.675 1.00 78.69 95 ASP A O 1
ATOM 746 N N . ASN A 1 96 ? 17.273 -5.782 -11.783 1.00 63.44 96 ASN A N 1
ATOM 747 C CA . ASN A 1 96 ? 16.616 -5.995 -10.490 1.00 63.44 96 ASN A CA 1
ATOM 748 C C . ASN A 1 96 ? 17.502 -5.644 -9.270 1.00 63.44 96 ASN A C 1
ATOM 750 O O . ASN A 1 96 ? 17.062 -5.718 -8.124 1.00 63.44 96 ASN A O 1
ATOM 754 N N . GLY A 1 97 ? 18.786 -5.322 -9.476 1.00 61.59 97 GLY A N 1
ATOM 755 C CA . GLY A 1 97 ? 19.759 -5.083 -8.400 1.00 61.59 97 GLY A CA 1
ATOM 756 C C . GLY A 1 97 ? 19.770 -3.652 -7.860 1.00 61.59 97 GLY A C 1
ATOM 757 O O . GLY A 1 97 ? 20.644 -3.287 -7.069 1.00 61.59 97 GLY A O 1
ATOM 758 N N . ARG A 1 98 ? 18.856 -2.797 -8.322 1.00 72.56 98 ARG A N 1
ATOM 759 C CA . ARG A 1 98 ? 18.950 -1.357 -8.084 1.00 72.56 98 ARG A CA 1
ATOM 760 C C . ARG A 1 98 ? 18.374 -0.972 -6.733 1.00 72.56 98 ARG A C 1
ATOM 762 O O . ARG A 1 98 ? 17.357 -1.494 -6.279 1.00 72.56 98 ARG A O 1
ATOM 769 N N . LEU A 1 99 ? 19.022 0.017 -6.113 1.00 67.88 99 LEU A N 1
ATOM 770 C CA . LEU A 1 99 ? 18.665 0.518 -4.785 1.00 67.88 99 LEU A CA 1
ATOM 771 C C . LEU A 1 99 ? 17.184 0.897 -4.678 1.00 67.88 99 LEU A C 1
ATOM 773 O O . LEU A 1 99 ? 16.589 0.681 -3.633 1.00 67.88 99 LEU A O 1
ATOM 777 N N . THR A 1 100 ? 16.570 1.424 -5.736 1.00 71.44 100 THR A N 1
ATOM 778 C CA . THR A 1 100 ? 15.147 1.791 -5.748 1.00 71.44 100 THR A CA 1
ATOM 779 C C . THR A 1 100 ? 14.223 0.586 -5.578 1.00 71.44 100 THR A C 1
ATOM 781 O O . THR A 1 100 ? 13.277 0.658 -4.799 1.00 71.44 100 THR A O 1
ATOM 784 N N . GLU A 1 101 ? 14.511 -0.530 -6.243 1.00 67.69 101 GLU A N 1
ATOM 785 C CA . GLU A 1 101 ? 13.694 -1.746 -6.150 1.00 67.69 101 GLU A CA 1
ATOM 786 C C . GLU A 1 101 ? 13.932 -2.467 -4.824 1.00 67.69 1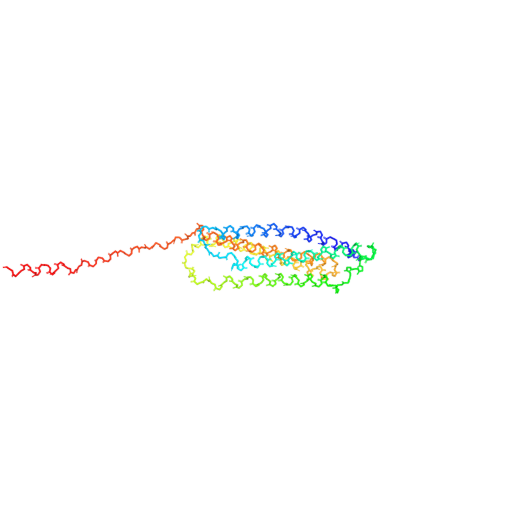01 GLU A C 1
ATOM 788 O O . GLU A 1 101 ? 12.984 -2.779 -4.105 1.00 67.69 101 GLU A O 1
ATOM 793 N N . THR A 1 102 ? 15.200 -2.594 -4.418 1.00 75.12 102 THR A N 1
ATOM 794 C CA . THR A 1 102 ? 15.557 -3.196 -3.124 1.00 75.12 102 THR A CA 1
ATOM 795 C C . THR A 1 102 ? 14.957 -2.413 -1.952 1.00 75.12 102 THR A C 1
ATOM 797 O O . THR A 1 102 ? 14.439 -3.002 -1.005 1.00 75.12 102 THR A O 1
ATOM 800 N N . LEU A 1 103 ? 14.988 -1.075 -1.998 1.00 74.25 103 LEU A N 1
ATOM 801 C CA . LEU A 1 103 ? 14.360 -0.249 -0.966 1.00 74.25 103 LEU A CA 1
ATOM 802 C C . LEU A 1 103 ? 12.839 -0.437 -0.957 1.00 74.25 103 LEU A C 1
ATOM 804 O O . LEU A 1 103 ? 12.257 -0.524 0.123 1.00 74.25 103 LEU A O 1
ATOM 808 N N . GLY A 1 104 ? 12.203 -0.549 -2.127 1.00 72.12 104 GLY A N 1
ATOM 809 C CA . GLY A 1 104 ? 10.773 -0.832 -2.246 1.00 72.12 104 GLY A CA 1
ATOM 810 C C . GLY A 1 104 ? 10.353 -2.090 -1.478 1.00 72.12 104 GLY A C 1
ATOM 811 O O . GLY A 1 104 ? 9.408 -2.026 -0.684 1.00 72.12 104 GLY A O 1
ATOM 812 N N . ASP A 1 105 ? 11.098 -3.182 -1.643 1.00 77.12 105 ASP A N 1
ATOM 813 C CA . ASP A 1 105 ? 10.848 -4.468 -0.980 1.00 77.12 105 ASP A CA 1
ATOM 814 C C . ASP A 1 105 ? 11.119 -4.432 0.530 1.00 77.12 105 ASP A C 1
ATOM 816 O O . ASP A 1 105 ? 10.389 -5.035 1.326 1.00 77.12 105 ASP A O 1
ATOM 820 N N . VAL A 1 106 ? 12.133 -3.676 0.959 1.00 80.69 106 VAL A N 1
ATOM 821 C CA . VAL A 1 106 ? 12.412 -3.457 2.386 1.00 80.69 106 VAL A CA 1
ATOM 822 C C . VAL A 1 106 ? 11.258 -2.702 3.048 1.00 80.69 106 VAL A C 1
ATOM 824 O O . VAL A 1 106 ? 10.809 -3.094 4.126 1.00 80.69 106 VAL A O 1
ATOM 827 N N . PHE A 1 107 ? 10.723 -1.662 2.403 1.00 78.00 107 PHE A N 1
ATOM 828 C CA . PHE A 1 107 ? 9.568 -0.922 2.925 1.00 78.00 107 PHE A CA 1
ATOM 829 C C . PHE A 1 107 ? 8.279 -1.754 2.921 1.00 78.00 107 PHE A C 1
ATOM 831 O O . PHE A 1 107 ? 7.472 -1.634 3.848 1.00 78.00 107 PHE A O 1
ATOM 838 N N . LEU A 1 108 ? 8.095 -2.636 1.935 1.00 73.94 108 LEU A N 1
ATOM 839 C CA . LEU A 1 108 ? 7.012 -3.623 1.935 1.00 73.94 108 LEU A CA 1
ATOM 840 C C . LEU A 1 108 ? 7.132 -4.568 3.142 1.00 73.94 108 LEU A C 1
ATOM 842 O O . LEU A 1 108 ? 6.169 -4.745 3.890 1.00 73.94 108 LEU A O 1
ATOM 846 N N . SER A 1 109 ? 8.325 -5.118 3.369 1.00 76.94 109 SER A N 1
ATOM 847 C CA . SER A 1 109 ? 8.612 -6.026 4.487 1.00 76.94 109 SER A CA 1
ATOM 848 C C . SER A 1 109 ? 8.417 -5.342 5.842 1.00 76.94 109 SER A C 1
ATOM 850 O O . SER A 1 109 ? 7.842 -5.919 6.764 1.00 76.94 109 SER A O 1
ATOM 852 N N . LEU A 1 110 ? 8.828 -4.076 5.951 1.00 79.25 110 LEU A N 1
ATOM 853 C CA . LEU A 1 110 ? 8.614 -3.260 7.141 1.00 79.25 110 LEU A CA 1
ATOM 854 C C . LEU A 1 110 ? 7.122 -3.012 7.394 1.00 79.25 110 LEU A C 1
ATOM 856 O O . LEU A 1 110 ? 6.670 -3.105 8.533 1.00 79.25 110 LEU A O 1
ATOM 860 N N . SER A 1 111 ? 6.348 -2.739 6.341 1.00 75.81 111 SER A N 1
ATOM 861 C CA . SER A 1 111 ? 4.901 -2.528 6.452 1.00 75.81 111 SER A CA 1
ATOM 862 C C . SER A 1 111 ? 4.189 -3.787 6.956 1.00 75.81 111 SER A C 1
ATOM 864 O O . SER A 1 111 ? 3.324 -3.708 7.825 1.00 75.81 111 SER A O 1
ATOM 866 N N . LEU A 1 112 ? 4.597 -4.962 6.477 1.00 74.75 112 LEU A N 1
ATOM 867 C CA . LEU A 1 112 ? 4.093 -6.244 6.978 1.00 74.75 112 LEU A CA 1
ATOM 868 C C . LEU A 1 112 ? 4.447 -6.452 8.456 1.00 74.75 112 LEU A C 1
ATOM 870 O O . LEU A 1 112 ? 3.565 -6.737 9.263 1.00 74.75 112 LEU A O 1
ATOM 874 N N . LEU A 1 113 ? 5.704 -6.199 8.833 1.00 80.19 113 LEU A N 1
ATOM 875 C CA . LEU A 1 113 ? 6.162 -6.347 10.215 1.00 80.19 113 LEU A CA 1
ATOM 876 C C . LEU A 1 113 ? 5.401 -5.430 11.186 1.00 80.19 113 LEU A C 1
ATOM 878 O O . LEU A 1 113 ? 5.051 -5.844 12.291 1.00 80.19 113 LEU A O 1
ATOM 882 N N . ILE A 1 114 ? 5.124 -4.187 10.779 1.00 77.50 114 ILE A N 1
ATOM 883 C CA . ILE A 1 114 ? 4.340 -3.240 11.584 1.00 77.50 114 ILE A CA 1
ATOM 884 C C . ILE A 1 114 ? 2.888 -3.722 11.738 1.00 77.50 114 ILE A C 1
ATOM 886 O O . ILE A 1 114 ? 2.305 -3.554 12.814 1.00 77.50 114 ILE A O 1
ATOM 890 N N . GLY A 1 115 ? 2.310 -4.328 10.694 1.00 6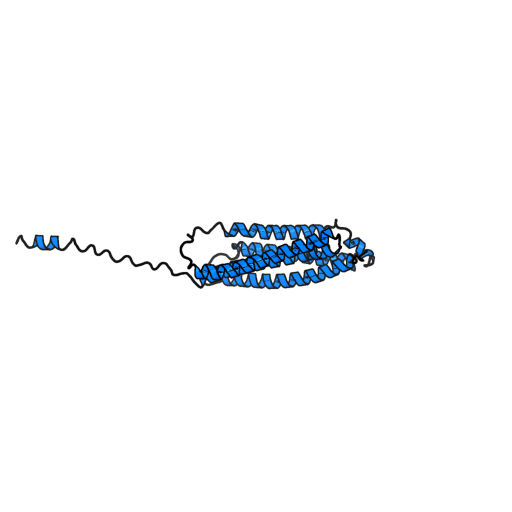9.56 115 GLY A N 1
ATOM 891 C CA . GLY A 1 115 ? 0.987 -4.954 10.747 1.00 69.56 115 GLY A CA 1
ATOM 892 C C . GLY A 1 115 ? 0.926 -6.099 11.762 1.00 69.56 115 GLY A C 1
ATOM 893 O O . GLY A 1 115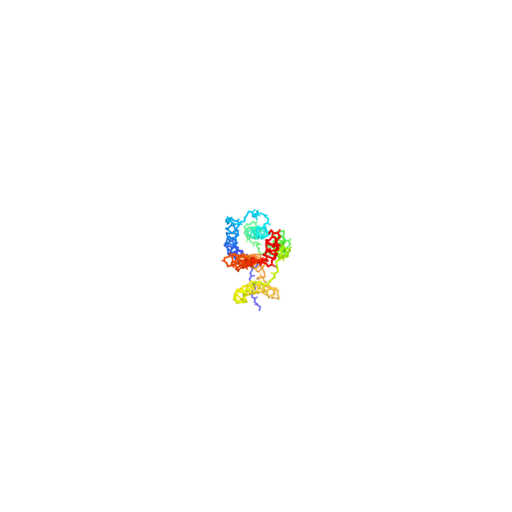 ? 0.060 -6.100 12.638 1.00 69.56 115 GLY A O 1
ATOM 894 N N . ASP A 1 116 ? 1.894 -7.014 11.719 1.00 73.12 116 ASP A N 1
ATOM 895 C CA . ASP A 1 116 ? 1.949 -8.178 12.613 1.00 73.12 116 ASP A CA 1
ATOM 896 C C . ASP A 1 116 ? 2.220 -7.784 14.073 1.00 73.12 116 ASP A C 1
ATOM 898 O O . ASP A 1 116 ? 1.591 -8.297 15.005 1.00 73.12 116 ASP A O 1
ATOM 902 N N . ALA A 1 117 ? 3.102 -6.804 14.292 1.00 67.56 117 ALA A N 1
ATOM 903 C CA . ALA A 1 117 ? 3.423 -6.283 15.621 1.00 67.56 117 ALA A CA 1
ATOM 904 C C . ALA A 1 117 ? 2.239 -5.566 16.302 1.00 67.56 117 ALA A C 1
ATOM 906 O O . ALA A 1 117 ? 2.268 -5.310 17.511 1.00 67.56 117 ALA A O 1
ATOM 907 N N . MET A 1 118 ? 1.181 -5.242 15.557 1.00 67.12 118 MET A N 1
ATOM 908 C CA . MET A 1 118 ? 0.017 -4.524 16.071 1.00 67.12 118 MET A CA 1
ATOM 909 C C . MET A 1 118 ? -0.896 -5.408 16.938 1.00 67.12 118 MET A C 1
ATOM 911 O O . MET A 1 118 ? -1.471 -4.922 17.916 1.00 67.12 118 MET A O 1
ATOM 915 N N . ILE A 1 119 ? -0.995 -6.707 16.638 1.00 59.31 119 ILE A N 1
ATOM 916 C CA . ILE A 1 119 ? -1.924 -7.649 17.292 1.00 59.31 119 ILE A CA 1
ATOM 917 C C . ILE A 1 119 ? -1.596 -7.880 18.791 1.00 59.31 119 ILE A C 1
ATOM 919 O O . ILE A 1 119 ? -2.508 -7.753 19.619 1.00 59.31 119 ILE A O 1
ATOM 923 N N . PRO A 1 120 ? -0.334 -8.132 19.208 1.00 55.88 120 PRO A N 1
ATOM 924 C CA . PRO A 1 120 ? -0.016 -8.526 20.590 1.00 55.88 120 PRO A CA 1
ATOM 925 C C . PRO A 1 120 ? -0.188 -7.412 21.634 1.00 55.88 120 PRO A C 1
ATOM 927 O O . PRO A 1 120 ? -0.472 -7.674 22.805 1.00 55.88 120 PRO A O 1
ATOM 930 N N . SER A 1 121 ? -0.035 -6.152 21.224 1.00 52.19 121 SER A N 1
ATOM 931 C CA . SER A 1 121 ? -0.064 -4.998 22.137 1.00 52.19 121 SER A CA 1
ATOM 932 C C . SER A 1 121 ? -1.463 -4.662 22.675 1.00 52.19 121 SER A C 1
ATOM 934 O O . SER A 1 121 ? -1.598 -3.970 23.684 1.00 52.19 121 SER A O 1
ATOM 936 N N . SER A 1 122 ? -2.512 -5.160 22.013 1.00 51.66 122 SER A N 1
ATOM 937 C CA . SER A 1 122 ? -3.907 -4.890 22.373 1.00 51.66 122 SER A CA 1
ATOM 938 C C . SER A 1 122 ? -4.474 -5.862 23.416 1.00 51.66 122 SER A C 1
ATOM 940 O O . SER A 1 122 ? -5.418 -5.512 24.122 1.00 51.66 122 SER A O 1
ATOM 942 N N . HIS A 1 123 ? -3.874 -7.050 23.561 1.00 46.34 123 HIS A N 1
ATOM 943 C CA . HIS A 1 123 ? -4.388 -8.131 24.412 1.00 46.34 123 HIS A CA 1
ATOM 944 C C . HIS A 1 123 ? -3.804 -8.167 25.832 1.00 46.34 123 HIS A C 1
ATOM 946 O O . HIS A 1 123 ? -4.328 -8.868 26.694 1.00 46.34 123 HIS A O 1
ATOM 952 N N . THR A 1 124 ? -2.757 -7.398 26.130 1.00 47.69 124 THR A N 1
ATOM 953 C CA . THR A 1 124 ? -2.052 -7.470 27.426 1.00 47.69 124 THR A CA 1
ATOM 954 C C . THR A 1 124 ? -2.703 -6.665 28.559 1.00 47.69 124 THR A C 1
ATOM 956 O O . THR A 1 124 ? -2.179 -6.637 29.670 1.00 47.69 124 THR A O 1
ATOM 959 N N . LYS A 1 125 ? -3.868 -6.039 28.334 1.00 47.38 125 LYS A N 1
ATOM 960 C CA . LYS A 1 125 ? -4.634 -5.337 29.382 1.00 47.38 125 LYS A CA 1
ATOM 961 C C . LYS A 1 125 ? -6.144 -5.565 29.264 1.00 47.38 125 LYS A C 1
ATOM 963 O O . LYS A 1 125 ? -6.904 -4.616 29.122 1.00 47.38 125 LYS A O 1
ATOM 968 N N . SER A 1 126 ? -6.589 -6.814 29.357 1.00 44.22 126 SER A N 1
ATOM 969 C CA . SER A 1 126 ? -7.989 -7.120 29.682 1.00 44.22 126 SER A CA 1
ATOM 970 C C . SER A 1 126 ? -8.042 -8.101 30.850 1.00 44.22 126 SER A C 1
ATOM 972 O O . SER A 1 126 ? -8.201 -9.302 30.676 1.00 44.22 126 SER A O 1
ATOM 974 N N . GLY A 1 127 ? -7.868 -7.572 32.064 1.00 43.72 127 GLY A N 1
ATOM 975 C CA . GLY A 1 127 ? -8.192 -8.260 33.318 1.00 43.72 127 GLY A CA 1
ATOM 976 C C . GLY A 1 127 ? -9.670 -8.104 33.701 1.00 43.72 127 GLY A C 1
ATOM 977 O O . GLY A 1 127 ? -9.978 -7.950 34.878 1.00 43.72 127 GLY A O 1
ATOM 978 N N . GLY A 1 128 ? -10.575 -8.055 32.717 1.00 48.84 128 GLY A N 1
ATOM 979 C CA . GLY A 1 128 ? -12.019 -7.944 32.920 1.00 48.84 128 GLY A CA 1
ATOM 980 C C . GLY A 1 128 ? -12.704 -9.277 32.638 1.00 48.84 128 GLY A C 1
ATOM 981 O O . GLY A 1 128 ? -12.643 -9.776 31.518 1.00 48.84 128 GLY A O 1
ATOM 982 N N . SER A 1 129 ? -13.321 -9.859 33.666 1.00 42.91 129 SER A N 1
ATOM 983 C CA . SER A 1 129 ? -14.015 -11.150 33.613 1.00 42.91 129 SER A CA 1
ATOM 984 C C . SER A 1 129 ? -15.117 -11.172 32.527 1.00 42.91 129 SER A C 1
ATOM 986 O O . SER A 1 129 ? -15.967 -10.281 32.529 1.00 42.91 129 SER A O 1
ATOM 988 N N . PRO A 1 130 ? -15.154 -12.175 31.625 1.00 46.06 130 PRO A N 1
ATOM 989 C CA . PRO A 1 130 ? -16.015 -12.218 30.429 1.00 46.06 130 PRO A CA 1
ATOM 990 C C . PRO A 1 130 ? -17.502 -12.549 30.695 1.00 46.06 130 PRO A C 1
ATOM 992 O O . PRO A 1 130 ? -18.195 -13.071 29.827 1.00 46.06 130 PRO A O 1
ATOM 995 N N . ALA A 1 131 ? -18.020 -12.284 31.894 1.00 49.97 131 ALA A N 1
ATOM 996 C CA . ALA A 1 131 ? -19.227 -12.949 32.390 1.00 49.97 131 ALA A CA 1
ATOM 997 C C . ALA A 1 131 ? -20.573 -12.220 32.166 1.00 49.97 131 ALA A C 1
ATOM 999 O O . ALA A 1 131 ? -21.580 -12.707 32.672 1.00 49.97 131 ALA A O 1
ATOM 1000 N N . SER A 1 132 ? -20.650 -11.085 31.454 1.00 48.22 132 SER A N 1
ATOM 1001 C CA . SER A 1 132 ? -21.910 -10.305 31.403 1.00 48.22 132 SER A CA 1
ATOM 1002 C C . SER A 1 132 ? -22.405 -9.834 30.031 1.00 48.22 132 SER A C 1
ATOM 1004 O O . SER A 1 132 ? -23.372 -9.077 29.980 1.00 48.22 132 SER A O 1
ATOM 1006 N N . ALA A 1 133 ? -21.835 -10.283 28.910 1.00 53.44 133 ALA A N 1
ATOM 1007 C CA . ALA A 1 133 ? -22.401 -9.956 27.597 1.00 53.44 133 ALA A CA 1
ATOM 1008 C C . ALA A 1 133 ? -23.654 -10.806 27.308 1.00 53.44 133 ALA A C 1
ATOM 1010 O O . ALA A 1 133 ? -23.614 -12.034 27.383 1.00 53.44 133 ALA A O 1
ATOM 1011 N N . SER A 1 134 ? -24.772 -10.162 26.947 1.00 58.88 134 SER A N 1
ATOM 1012 C CA . SER A 1 134 ? -25.962 -10.884 26.481 1.00 58.88 134 SER A CA 1
ATOM 1013 C C . SER A 1 134 ? -25.633 -11.682 25.200 1.00 58.88 134 SER A C 1
ATOM 1015 O O . SER A 1 134 ? -25.027 -11.130 24.274 1.00 58.88 134 SER A O 1
ATOM 1017 N N . PRO A 1 135 ? -26.010 -12.972 25.114 1.00 59.28 135 PRO A N 1
ATOM 1018 C CA . PRO A 1 135 ? -25.539 -13.874 24.058 1.00 59.28 135 PRO A CA 1
ATOM 1019 C C . PRO A 1 135 ? -25.978 -13.435 22.654 1.00 59.28 135 PRO A C 1
ATOM 1021 O O . PRO A 1 135 ? -25.247 -13.639 21.693 1.00 59.28 135 PRO A O 1
ATOM 1024 N N . LEU A 1 136 ? -27.122 -12.756 22.534 1.00 53.81 136 LEU A N 1
ATOM 1025 C CA . LEU A 1 136 ? -27.686 -12.305 21.258 1.00 53.81 136 LEU A CA 1
ATOM 1026 C C . LEU A 1 136 ? -26.942 -11.107 20.640 1.00 53.81 136 LEU A C 1
ATOM 1028 O O . LEU A 1 136 ? -26.702 -11.097 19.433 1.00 53.81 136 LEU A O 1
ATOM 1032 N N . ALA A 1 137 ? -26.529 -10.124 21.448 1.00 52.25 137 ALA A N 1
ATOM 1033 C CA . ALA A 1 137 ? -25.761 -8.974 20.959 1.00 52.25 137 ALA A CA 1
ATOM 1034 C C . ALA A 1 137 ? -24.338 -9.387 20.548 1.00 52.25 137 ALA A C 1
ATOM 1036 O O . ALA A 1 137 ? -23.846 -8.961 19.504 1.00 52.25 137 ALA A O 1
ATOM 1037 N N . ALA A 1 138 ? -23.715 -10.286 21.319 1.00 56.44 138 ALA A N 1
ATOM 1038 C CA . ALA A 1 138 ? -22.422 -10.873 20.978 1.00 56.44 138 ALA A CA 1
ATOM 1039 C C . ALA A 1 138 ? -22.483 -11.708 19.684 1.00 56.44 138 ALA A C 1
ATOM 1041 O O . ALA A 1 138 ? -21.551 -11.675 18.883 1.00 56.44 138 ALA A O 1
ATOM 1042 N N . GLN A 1 139 ? -23.591 -12.415 19.441 1.00 62.38 139 GLN A N 1
ATOM 1043 C CA . GLN A 1 139 ? -23.744 -13.304 18.288 1.00 62.38 139 GLN A CA 1
ATOM 1044 C C . GLN A 1 139 ? -23.986 -12.545 16.970 1.00 62.38 139 GLN A C 1
ATOM 1046 O O . GLN A 1 139 ? -23.347 -12.853 15.964 1.00 62.38 139 GLN A O 1
ATOM 1051 N N . ILE A 1 140 ? -24.842 -11.514 16.968 1.00 61.88 140 ILE A N 1
ATOM 1052 C CA . ILE A 1 140 ? -25.104 -10.691 15.769 1.00 61.88 140 ILE A CA 1
ATOM 1053 C C . ILE A 1 140 ? -23.887 -9.818 15.427 1.00 61.88 140 ILE A C 1
ATOM 1055 O O . ILE A 1 140 ? -23.531 -9.671 14.254 1.00 61.88 140 ILE A O 1
ATOM 1059 N N . PHE A 1 141 ? -23.213 -9.268 16.442 1.00 59.38 141 PHE A N 1
ATOM 1060 C CA . PHE A 1 141 ? -22.000 -8.472 16.258 1.00 59.38 141 PHE A CA 1
ATOM 1061 C C . PHE A 1 141 ? -20.811 -9.331 15.801 1.00 59.38 141 PHE A C 1
ATOM 1063 O O . PHE A 1 141 ? -20.084 -8.948 14.881 1.00 59.38 141 PHE A O 1
ATOM 1070 N N . GLY A 1 142 ? -20.663 -10.527 16.378 1.00 61.06 142 GLY A N 1
ATOM 1071 C CA . GLY A 1 142 ? -19.620 -11.480 16.013 1.00 61.06 142 GLY A CA 1
ATOM 1072 C C . GLY A 1 142 ? -19.683 -11.889 14.543 1.00 61.06 142 GLY A C 1
ATOM 1073 O O . GLY A 1 142 ? -18.647 -11.925 13.888 1.00 61.06 142 GLY A O 1
ATOM 1074 N N . HIS A 1 143 ? -20.879 -12.118 13.991 1.00 66.38 143 HIS A N 1
ATOM 1075 C CA . HIS A 1 143 ? -21.022 -12.564 12.602 1.00 66.38 143 HIS A CA 1
ATOM 1076 C C . HIS A 1 143 ? -20.552 -11.515 11.582 1.00 66.38 143 HIS A C 1
ATOM 1078 O O . HIS A 1 143 ? -19.828 -11.847 10.647 1.00 66.38 143 HIS A O 1
ATOM 1084 N N . HIS A 1 144 ? -20.900 -10.238 11.778 1.00 63.56 144 HIS A N 1
ATOM 1085 C CA . HIS A 1 144 ? -20.437 -9.160 10.899 1.00 63.56 144 HIS A CA 1
ATOM 1086 C C . HIS A 1 144 ? -18.941 -8.925 11.075 1.00 63.56 144 HIS A C 1
ATOM 1088 O O . HIS A 1 144 ? -18.204 -8.885 10.101 1.00 63.56 144 HIS A O 1
ATOM 1094 N N . PHE A 1 145 ? -18.458 -8.846 12.313 1.00 61.34 145 PHE A N 1
ATOM 1095 C CA . PHE A 1 145 ? -17.034 -8.659 12.572 1.00 61.34 145 PHE A CA 1
ATOM 1096 C C . PHE A 1 145 ? -16.173 -9.763 11.935 1.00 61.34 145 PHE A C 1
ATOM 1098 O O . PHE A 1 145 ? -15.160 -9.466 11.302 1.00 61.34 145 PHE A O 1
ATOM 1105 N N . LEU A 1 146 ? -16.608 -11.019 12.049 1.00 66.25 146 LEU A N 1
ATOM 1106 C CA . LEU A 1 146 ? -15.910 -12.186 11.517 1.00 66.25 146 LEU A CA 1
ATOM 1107 C C . LEU A 1 146 ? -16.007 -12.266 9.991 1.00 66.25 146 LEU A C 1
ATOM 1109 O O . LEU A 1 146 ? -15.010 -12.579 9.349 1.00 66.25 146 LEU A O 1
ATOM 1113 N N . ALA A 1 147 ? -17.153 -11.912 9.400 1.00 69.50 147 ALA A N 1
ATOM 1114 C CA . ALA A 1 147 ? -17.296 -11.828 7.948 1.00 69.50 147 ALA A CA 1
ATOM 1115 C C . ALA A 1 147 ? -16.297 -10.837 7.359 1.00 69.50 147 ALA A C 1
ATOM 1117 O O . ALA A 1 147 ? -15.594 -11.157 6.403 1.00 69.50 147 ALA A O 1
ATOM 1118 N N . ILE A 1 148 ? -16.167 -9.662 7.977 1.00 69.88 148 ILE A N 1
ATOM 1119 C CA . ILE A 1 148 ? -15.277 -8.668 7.418 1.00 69.88 148 ILE A CA 1
ATOM 1120 C C . ILE A 1 148 ? -13.796 -8.995 7.760 1.00 69.88 148 ILE A C 1
ATOM 1122 O O . ILE A 1 148 ? -12.919 -8.837 6.908 1.00 69.88 148 ILE A O 1
ATOM 1126 N N . VAL A 1 149 ? -13.519 -9.514 8.972 1.00 69.81 149 VAL A N 1
ATOM 1127 C CA . VAL A 1 149 ? -12.455 -10.502 9.291 1.00 69.81 149 VAL A CA 1
ATOM 1128 C C . VAL A 1 149 ? -11.844 -11.224 8.087 1.00 69.81 149 VAL A C 1
ATOM 1130 O O . VAL A 1 149 ? -10.755 -10.959 7.568 1.00 69.81 149 VAL A O 1
ATOM 1133 N N . VAL A 1 150 ? -12.681 -12.157 7.651 1.00 81.19 150 VAL A N 1
ATOM 1134 C CA . VAL A 1 150 ? -12.484 -13.080 6.552 1.00 81.19 150 VAL A CA 1
ATOM 1135 C C . VAL A 1 150 ? -12.340 -12.336 5.232 1.00 81.19 150 VAL A C 1
ATOM 1137 O O . VAL A 1 150 ? -11.491 -12.722 4.446 1.00 81.19 150 VAL A O 1
ATOM 1140 N N . GLU A 1 151 ? -13.077 -11.253 4.992 1.00 77.00 151 GLU A N 1
ATOM 1141 C CA . GLU A 1 151 ? -12.982 -10.465 3.758 1.00 77.00 151 GLU A CA 1
ATOM 1142 C C . GLU A 1 151 ? -11.609 -9.790 3.596 1.00 77.00 151 GLU A C 1
ATOM 1144 O O . GLU A 1 151 ? -11.001 -9.863 2.531 1.00 77.00 151 GLU A O 1
ATOM 1149 N N . SER A 1 152 ? -11.058 -9.202 4.663 1.00 77.88 152 SER A N 1
ATOM 1150 C CA . SER A 1 152 ? -9.719 -8.591 4.641 1.00 77.88 152 SER A CA 1
ATOM 1151 C C . SER A 1 152 ? -8.610 -9.639 4.476 1.00 77.88 152 SER A C 1
ATOM 1153 O O . SER A 1 152 ? -7.653 -9.414 3.732 1.00 77.88 152 SER A O 1
ATOM 1155 N N . ALA A 1 153 ? -8.751 -10.801 5.121 1.00 78.31 153 ALA A N 1
ATOM 1156 C CA . ALA A 1 153 ? -7.833 -11.925 4.947 1.00 78.31 153 ALA A CA 1
ATOM 1157 C C . ALA A 1 153 ? -7.948 -12.553 3.545 1.00 78.31 153 ALA A C 1
ATOM 1159 O O . ALA A 1 153 ? -6.938 -12.910 2.938 1.00 78.31 153 ALA A O 1
ATOM 1160 N N . ALA A 1 154 ? -9.162 -12.645 2.997 1.00 83.44 154 ALA A N 1
ATOM 1161 C CA . ALA A 1 154 ? -9.427 -13.122 1.645 1.00 83.44 154 ALA A CA 1
ATOM 1162 C C . ALA A 1 154 ? -8.820 -12.181 0.601 1.00 83.44 154 ALA A C 1
ATOM 1164 O O . ALA A 1 154 ? -8.177 -12.650 -0.331 1.00 83.44 154 ALA A O 1
ATOM 1165 N N . LEU A 1 155 ? -8.932 -10.862 0.784 1.00 83.19 155 LEU A N 1
ATOM 1166 C CA . LEU A 1 155 ? -8.277 -9.885 -0.088 1.00 83.19 155 LEU A CA 1
ATOM 1167 C C . LEU A 1 155 ? -6.758 -10.079 -0.092 1.00 83.19 155 LEU A C 1
ATOM 1169 O O . LEU A 1 155 ? -6.169 -10.214 -1.162 1.00 83.19 155 LEU A O 1
ATOM 1173 N N . TYR A 1 156 ? -6.123 -10.181 1.077 1.00 81.88 156 TYR A N 1
ATOM 1174 C CA . TYR A 1 156 ? -4.674 -10.381 1.143 1.00 81.88 156 TYR A CA 1
ATOM 1175 C C . TYR A 1 156 ? -4.227 -11.729 0.556 1.00 81.88 156 TYR A C 1
ATOM 1177 O O . TYR A 1 156 ? -3.292 -11.788 -0.239 1.00 81.88 156 TYR A O 1
ATOM 1185 N N . THR A 1 157 ? -4.918 -12.819 0.887 1.00 85.50 157 THR A N 1
ATOM 1186 C CA . THR A 1 157 ? -4.589 -14.151 0.351 1.00 85.50 157 THR A CA 1
ATOM 1187 C C . THR A 1 157 ? -4.834 -14.238 -1.151 1.00 85.50 157 THR A C 1
ATOM 1189 O O . THR A 1 157 ? -3.984 -14.763 -1.864 1.00 85.50 157 THR A O 1
ATOM 1192 N N . SER A 1 158 ? -5.931 -13.658 -1.653 1.00 88.62 158 SER A N 1
ATOM 1193 C CA . SER A 1 158 ? -6.200 -13.556 -3.092 1.00 88.62 158 SER A CA 1
ATOM 1194 C C . SER A 1 158 ? -5.083 -12.807 -3.814 1.00 88.62 158 SER A C 1
ATOM 1196 O O . SER A 1 158 ? -4.643 -13.236 -4.878 1.00 88.62 158 SER A O 1
ATOM 1198 N N . TRP A 1 159 ? -4.550 -11.755 -3.188 1.00 86.94 159 TRP A N 1
ATOM 1199 C CA . TRP A 1 159 ? -3.455 -10.967 -3.728 1.00 86.94 159 TRP A CA 1
ATOM 1200 C C . TRP A 1 159 ? -2.146 -11.759 -3.814 1.00 86.94 159 TRP A C 1
ATOM 1202 O O . TRP A 1 159 ? -1.505 -11.792 -4.865 1.00 86.94 159 TRP A O 1
ATOM 1212 N N . ILE A 1 160 ? -1.783 -12.466 -2.740 1.00 85.62 160 ILE A N 1
ATOM 1213 C CA . ILE A 1 160 ? -0.603 -13.342 -2.711 1.00 85.62 160 ILE A CA 1
ATOM 1214 C C . ILE A 1 160 ? -0.736 -14.481 -3.724 1.00 85.62 160 ILE A C 1
ATOM 1216 O O . ILE A 1 160 ? 0.226 -14.792 -4.420 1.00 85.62 160 ILE A O 1
ATOM 1220 N N . ILE A 1 161 ? -1.919 -15.083 -3.862 1.00 87.44 161 ILE A N 1
ATOM 1221 C CA . ILE A 1 161 ? -2.162 -16.129 -4.862 1.00 87.44 161 ILE A CA 1
ATOM 1222 C C . ILE A 1 161 ? -1.997 -15.561 -6.274 1.00 87.44 161 ILE A C 1
ATOM 1224 O O . ILE A 1 161 ? -1.308 -16.171 -7.089 1.00 87.44 161 ILE A O 1
ATOM 1228 N N . SER A 1 162 ? -2.552 -14.379 -6.556 1.00 85.69 162 SER A N 1
ATOM 1229 C CA . SER A 1 162 ? -2.347 -13.693 -7.837 1.00 85.69 162 SER A CA 1
ATOM 1230 C C . SER A 1 162 ? -0.862 -13.459 -8.128 1.00 85.69 162 SER A C 1
ATOM 1232 O O . SER A 1 162 ? -0.413 -13.744 -9.238 1.00 85.69 162 SER A O 1
ATOM 1234 N N . TYR A 1 163 ? -0.083 -13.016 -7.136 1.00 84.88 163 TYR A N 1
ATOM 1235 C CA . TYR A 1 163 ? 1.369 -12.877 -7.266 1.00 84.88 163 TYR A CA 1
ATOM 1236 C C . TYR A 1 163 ? 2.052 -14.219 -7.570 1.00 84.88 163 TYR A C 1
ATOM 1238 O O . TYR A 1 163 ? 2.832 -14.311 -8.517 1.00 84.88 163 TYR A O 1
ATOM 1246 N N . MET A 1 164 ? 1.719 -15.276 -6.823 1.00 85.12 164 MET A N 1
ATOM 1247 C CA . MET A 1 164 ? 2.301 -16.608 -7.016 1.00 85.12 164 MET A CA 1
ATOM 1248 C C . MET A 1 164 ? 1.997 -17.164 -8.408 1.00 85.12 164 MET A C 1
ATOM 1250 O O . MET A 1 164 ? 2.878 -17.738 -9.042 1.00 85.12 164 MET A O 1
ATOM 1254 N N . VAL A 1 165 ? 0.784 -16.955 -8.922 1.00 87.56 165 VAL A N 1
ATOM 1255 C CA . VAL A 1 165 ? 0.418 -17.354 -10.287 1.00 87.56 165 VAL A CA 1
ATOM 1256 C C . VAL A 1 165 ? 1.252 -16.587 -11.317 1.00 87.56 165 VAL A C 1
ATOM 1258 O O . VAL A 1 165 ? 1.834 -17.210 -12.204 1.00 87.56 165 VAL A O 1
ATOM 1261 N N . CYS A 1 166 ? 1.379 -15.262 -11.184 1.00 83.06 166 CYS A N 1
ATOM 1262 C CA . CYS A 1 166 ? 2.212 -14.452 -12.082 1.00 83.06 166 CYS A CA 1
ATOM 1263 C C . CYS A 1 166 ? 3.687 -14.885 -12.064 1.00 83.06 166 CYS A C 1
ATOM 1265 O O . CYS A 1 166 ? 4.316 -14.961 -13.122 1.00 83.06 166 CYS A O 1
ATOM 1267 N N . HIS A 1 167 ? 4.210 -15.220 -10.882 1.00 82.12 167 HIS A N 1
ATOM 1268 C CA . HIS A 1 167 ? 5.581 -15.686 -10.696 1.00 82.12 167 HIS A CA 1
ATOM 1269 C C . HIS A 1 167 ? 5.818 -17.063 -11.341 1.00 82.12 167 HIS A C 1
ATOM 1271 O O . HIS A 1 167 ? 6.813 -17.264 -12.032 1.00 82.12 167 HIS A O 1
ATOM 1277 N N . GLN A 1 168 ? 4.888 -18.013 -11.185 1.00 84.06 168 GLN A N 1
ATOM 1278 C CA . GLN A 1 168 ? 4.994 -19.349 -11.797 1.00 84.06 168 GLN A CA 1
ATOM 1279 C C . GLN A 1 168 ? 4.932 -19.304 -13.330 1.00 84.06 168 GLN A C 1
ATOM 1281 O O . GLN A 1 168 ? 5.573 -20.106 -14.006 1.00 84.06 168 GLN A O 1
ATOM 1286 N N . VAL A 1 169 ? 4.190 -18.345 -13.891 1.00 84.62 169 VAL A N 1
ATOM 1287 C CA . VAL A 1 169 ? 4.107 -18.123 -15.346 1.00 84.62 169 VAL A CA 1
ATOM 1288 C C . VAL A 1 169 ? 5.331 -17.354 -15.877 1.00 84.62 169 VAL A C 1
ATOM 1290 O O . VAL A 1 169 ? 5.457 -17.169 -17.087 1.00 84.62 169 VAL A O 1
ATOM 1293 N N . ASN A 1 170 ? 6.255 -16.943 -14.995 1.00 80.06 170 ASN A N 1
ATOM 1294 C CA . ASN A 1 170 ? 7.456 -16.169 -15.322 1.00 80.06 170 ASN A CA 1
ATOM 1295 C C . ASN A 1 170 ? 7.115 -14.937 -16.180 1.00 80.06 170 ASN A C 1
ATOM 1297 O O . ASN A 1 170 ? 7.760 -14.634 -17.184 1.00 80.06 170 ASN A O 1
ATOM 1301 N N . SER A 1 171 ? 5.997 -14.286 -15.838 1.00 82.00 171 SER A N 1
ATOM 1302 C CA . SER A 1 171 ? 5.483 -13.146 -16.585 1.00 82.00 171 SER A CA 1
ATOM 1303 C C . SER A 1 171 ? 5.881 -11.846 -15.911 1.00 82.00 171 SER A C 1
ATOM 1305 O O . SER A 1 171 ? 5.808 -11.703 -14.689 1.00 82.00 171 SER A O 1
ATOM 1307 N N . ASN A 1 172 ? 6.187 -10.847 -16.735 1.00 82.06 172 ASN A N 1
ATOM 1308 C CA . ASN A 1 172 ? 6.548 -9.500 -16.296 1.00 82.06 172 ASN A CA 1
ATOM 1309 C C . ASN A 1 172 ? 5.447 -8.849 -15.440 1.00 82.06 172 ASN A C 1
ATOM 1311 O O . ASN A 1 172 ? 5.723 -7.938 -14.666 1.00 82.06 172 ASN A O 1
ATOM 1315 N N . LEU A 1 173 ? 4.208 -9.354 -15.515 1.00 82.06 173 LEU A N 1
ATOM 1316 C CA . LEU A 1 173 ? 3.069 -8.926 -14.697 1.00 82.06 173 LEU A CA 1
ATOM 1317 C C . LEU A 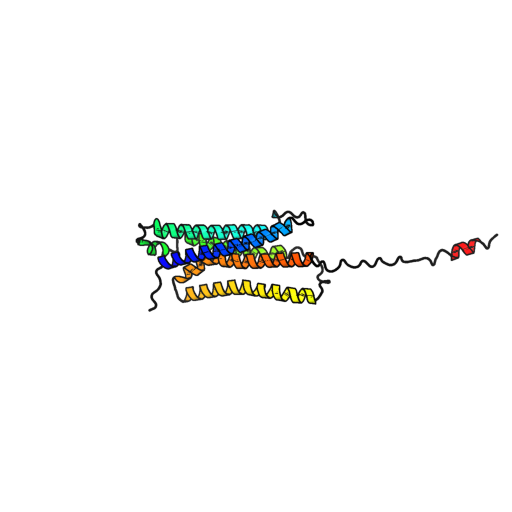1 173 ? 3.305 -9.044 -13.184 1.00 82.06 173 LEU A C 1
ATOM 1319 O O . LEU A 1 173 ? 2.620 -8.366 -12.420 1.00 82.06 173 LEU A O 1
ATOM 1323 N N . GLN A 1 174 ? 4.282 -9.840 -12.737 1.00 83.12 174 GLN A N 1
ATOM 1324 C CA . GLN A 1 174 ? 4.685 -9.885 -11.328 1.00 83.12 174 GLN A CA 1
ATOM 1325 C C . GLN A 1 174 ? 5.068 -8.501 -10.774 1.00 83.12 174 GLN A C 1
ATOM 1327 O O . GLN A 1 174 ? 4.799 -8.214 -9.610 1.00 83.12 174 GLN A O 1
ATOM 1332 N N . VAL A 1 175 ? 5.607 -7.616 -11.620 1.00 82.75 175 VAL A N 1
ATOM 1333 C CA . VAL A 1 175 ? 5.992 -6.247 -11.245 1.00 82.75 175 VAL A CA 1
ATOM 1334 C C . VAL A 1 175 ? 4.781 -5.444 -10.774 1.00 82.75 175 VAL A C 1
ATOM 1336 O O . VAL A 1 175 ? 4.860 -4.742 -9.772 1.00 82.75 175 VAL A O 1
ATOM 1339 N N . ILE A 1 176 ? 3.623 -5.612 -11.422 1.00 85.62 176 ILE A N 1
ATOM 1340 C CA . ILE A 1 176 ? 2.380 -4.944 -11.007 1.00 85.62 176 ILE A CA 1
ATOM 1341 C C . ILE A 1 176 ? 2.018 -5.355 -9.582 1.00 85.62 176 ILE A C 1
ATOM 1343 O O . ILE A 1 176 ? 1.681 -4.503 -8.758 1.00 85.62 176 ILE A O 1
ATOM 1347 N N . ALA A 1 177 ? 2.109 -6.654 -9.296 1.00 84.50 177 ALA A N 1
ATOM 1348 C CA . ALA A 1 177 ? 1.766 -7.197 -7.993 1.00 84.50 177 ALA A CA 1
ATOM 1349 C C . ALA A 1 177 ? 2.726 -6.718 -6.885 1.00 84.50 177 ALA A C 1
ATOM 1351 O O . ALA A 1 177 ? 2.293 -6.465 -5.760 1.00 84.50 177 ALA A O 1
ATOM 1352 N N . LEU A 1 178 ? 4.006 -6.522 -7.212 1.00 82.94 178 LEU A N 1
ATOM 1353 C CA . LEU A 1 178 ? 4.998 -5.969 -6.289 1.00 82.94 178 LEU A CA 1
ATOM 1354 C C . LEU A 1 178 ? 4.754 -4.478 -6.011 1.00 82.94 178 LEU A C 1
ATOM 1356 O O . LEU A 1 178 ? 4.662 -4.088 -4.849 1.00 82.94 178 LEU A O 1
ATOM 1360 N N . SER A 1 179 ? 4.543 -3.655 -7.044 1.00 83.19 179 SER A N 1
ATOM 1361 C CA . SER A 1 179 ? 4.352 -2.202 -6.879 1.00 83.19 179 SER A CA 1
ATOM 1362 C C . SER A 1 179 ? 3.048 -1.822 -6.166 1.00 83.19 179 SER A C 1
ATOM 1364 O O . SER A 1 179 ? 2.950 -0.768 -5.541 1.00 83.19 179 SER A O 1
ATOM 1366 N N . THR A 1 180 ? 2.009 -2.654 -6.270 1.00 85.31 180 THR A N 1
ATOM 1367 C CA . THR A 1 180 ? 0.706 -2.389 -5.628 1.00 85.31 180 THR A CA 1
ATOM 1368 C C . THR A 1 180 ? 0.537 -3.109 -4.288 1.00 85.31 180 THR A C 1
ATOM 1370 O O . THR A 1 180 ? -0.328 -2.726 -3.494 1.00 85.31 180 THR A O 1
ATOM 1373 N N . GLY A 1 181 ? 1.403 -4.080 -3.978 1.00 84.38 181 GLY A N 1
ATOM 1374 C CA . GLY A 1 181 ? 1.355 -4.889 -2.759 1.00 84.38 181 GLY A CA 1
ATOM 1375 C C . GLY A 1 181 ? 1.273 -4.087 -1.456 1.00 84.38 181 GLY A C 1
ATOM 1376 O O . GLY A 1 181 ? 0.351 -4.331 -0.674 1.00 84.38 181 GLY A O 1
ATOM 1377 N N . PRO A 1 182 ? 2.142 -3.087 -1.213 1.00 83.19 182 PRO A N 1
ATOM 1378 C CA . PRO A 1 182 ? 2.093 -2.295 0.020 1.00 83.19 182 PRO A CA 1
ATOM 1379 C C . PRO A 1 182 ? 0.772 -1.554 0.217 1.00 83.19 182 PRO A C 1
ATOM 1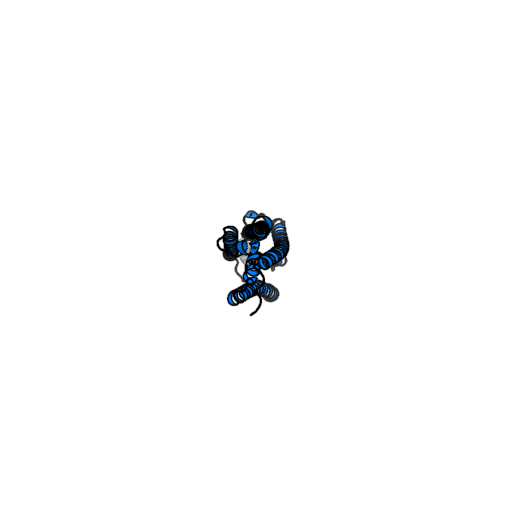381 O O . PRO A 1 182 ? 0.274 -1.462 1.337 1.00 83.19 182 PRO A O 1
ATOM 1384 N N . SER A 1 183 ? 0.165 -1.068 -0.870 1.00 86.19 183 SER A N 1
ATOM 1385 C CA . SER A 1 183 ? -1.132 -0.391 -0.804 1.00 86.19 183 SER A CA 1
ATOM 1386 C C . SER A 1 183 ? -2.250 -1.368 -0.436 1.00 86.19 183 SER A C 1
ATOM 1388 O O . SER A 1 183 ? -3.084 -1.050 0.409 1.00 86.19 183 SER A O 1
ATOM 1390 N N . VAL A 1 184 ? -2.243 -2.582 -1.001 1.00 85.62 184 VAL A N 1
ATOM 1391 C CA . VAL A 1 184 ? -3.215 -3.641 -0.666 1.00 85.62 184 VAL A CA 1
ATOM 1392 C C . VAL A 1 184 ? -3.076 -4.079 0.797 1.00 85.62 184 VAL A C 1
ATOM 1394 O O . VAL A 1 184 ? -4.081 -4.190 1.502 1.00 85.62 184 VAL A O 1
ATOM 1397 N N . VAL A 1 185 ? -1.844 -4.247 1.290 1.00 85.12 185 VAL A N 1
ATOM 1398 C CA . VAL A 1 185 ? -1.557 -4.532 2.710 1.00 85.12 185 VAL A CA 1
ATOM 1399 C C . VAL A 1 185 ? -2.067 -3.404 3.608 1.00 85.12 185 VAL A C 1
ATOM 1401 O O . VAL A 1 185 ? -2.728 -3.658 4.616 1.00 85.12 185 VAL A O 1
ATOM 1404 N N . GLY A 1 186 ? -1.821 -2.152 3.219 1.00 82.88 186 GLY A N 1
ATOM 1405 C CA . GLY A 1 186 ? -2.320 -0.975 3.923 1.00 82.88 186 GLY A CA 1
ATOM 1406 C C . GLY A 1 186 ? -3.841 -0.940 4.019 1.00 82.88 186 GLY A C 1
ATOM 1407 O O . GLY A 1 186 ? -4.379 -0.684 5.096 1.00 82.88 186 GLY A O 1
ATOM 1408 N N . ILE A 1 187 ? -4.538 -1.232 2.917 1.00 86.00 187 ILE A N 1
ATOM 1409 C CA . ILE A 1 187 ? -6.004 -1.306 2.871 1.00 86.00 187 ILE A CA 1
ATOM 1410 C C . ILE A 1 187 ? -6.507 -2.401 3.815 1.00 86.00 187 ILE A C 1
ATOM 1412 O O . ILE A 1 187 ? -7.371 -2.132 4.652 1.00 86.00 187 ILE A O 1
ATOM 1416 N N . ALA A 1 188 ? -5.943 -3.610 3.737 1.00 84.06 188 ALA A N 1
ATOM 1417 C CA . ALA A 1 188 ? -6.326 -4.721 4.605 1.00 84.06 188 ALA A CA 1
ATOM 1418 C C . ALA A 1 188 ? -6.140 -4.366 6.089 1.00 84.06 188 ALA A C 1
ATOM 1420 O O . ALA A 1 188 ? -7.063 -4.553 6.888 1.00 84.06 188 ALA A O 1
ATOM 1421 N N . ASN A 1 189 ? -4.997 -3.775 6.453 1.00 79.25 189 ASN A N 1
ATOM 1422 C CA . ASN A 1 189 ? -4.729 -3.407 7.838 1.00 79.25 189 ASN A CA 1
ATOM 1423 C C . ASN A 1 189 ? -5.602 -2.238 8.328 1.00 79.25 189 ASN A C 1
ATOM 1425 O O . ASN A 1 189 ? -6.098 -2.256 9.456 1.00 79.25 189 ASN A O 1
ATOM 1429 N N . ALA A 1 190 ? -5.854 -1.233 7.485 1.00 81.31 190 ALA A N 1
ATOM 1430 C CA . ALA A 1 190 ? -6.731 -0.117 7.829 1.00 81.31 190 ALA A CA 1
ATOM 1431 C C . ALA A 1 190 ? -8.179 -0.583 8.063 1.00 81.31 190 ALA A C 1
ATOM 1433 O O . ALA A 1 190 ? -8.823 -0.136 9.014 1.00 81.31 190 ALA A O 1
ATOM 1434 N N . LEU A 1 191 ? -8.667 -1.531 7.256 1.00 78.00 191 LEU A N 1
ATOM 1435 C CA . LEU A 1 191 ? -9.986 -2.145 7.417 1.00 78.00 191 LEU A CA 1
ATOM 1436 C C . LEU A 1 191 ? -10.124 -2.926 8.732 1.00 78.00 191 LEU A C 1
ATOM 1438 O O . LEU A 1 191 ? -11.157 -2.827 9.397 1.00 78.00 191 LEU A O 1
ATOM 1442 N N . ILE A 1 192 ? -9.084 -3.657 9.142 1.00 77.19 192 ILE A N 1
ATOM 1443 C CA . ILE A 1 192 ? -9.043 -4.325 10.452 1.00 77.19 192 ILE A CA 1
ATOM 1444 C C . ILE A 1 192 ? -9.122 -3.280 11.574 1.00 77.19 192 ILE A C 1
ATOM 1446 O O . ILE A 1 192 ? -9.909 -3.424 12.513 1.00 77.19 192 ILE A O 1
ATOM 1450 N N . HIS A 1 193 ? -8.373 -2.183 11.446 1.00 71.31 193 HIS A N 1
ATOM 1451 C CA . HIS A 1 193 ? -8.336 -1.115 12.442 1.00 71.31 193 HIS A CA 1
ATOM 1452 C C . HIS A 1 193 ? -9.687 -0.426 12.654 1.00 71.31 193 HIS A C 1
ATOM 1454 O O . HIS A 1 193 ? -10.125 -0.272 13.797 1.00 71.31 193 HIS A O 1
ATOM 1460 N N . VAL A 1 194 ? -10.362 -0.049 11.563 1.00 69.50 194 VAL A N 1
ATOM 1461 C CA . VAL A 1 194 ? -11.687 0.591 11.613 1.00 69.50 194 VAL A CA 1
ATOM 1462 C C . VAL A 1 194 ? -12.678 -0.289 12.373 1.00 69.50 194 VAL A C 1
ATOM 1464 O O . VAL A 1 194 ? -13.466 0.206 13.173 1.00 69.50 194 VAL A O 1
ATOM 1467 N N . ARG A 1 195 ? -12.611 -1.610 12.204 1.00 70.69 195 ARG A N 1
ATOM 1468 C CA . ARG A 1 195 ? -13.554 -2.536 12.848 1.00 70.69 195 ARG A CA 1
ATOM 1469 C C . ARG A 1 195 ? -13.278 -2.747 14.322 1.00 70.69 195 ARG A C 1
ATOM 1471 O O . ARG A 1 195 ? -14.221 -2.774 15.107 1.00 70.69 195 ARG A O 1
ATOM 1478 N N . VAL A 1 196 ? -12.007 -2.843 14.714 1.00 66.69 196 VAL A N 1
ATOM 1479 C CA . VAL A 1 196 ? -11.629 -2.883 16.136 1.00 66.69 196 VAL A CA 1
ATOM 1480 C C . VAL A 1 196 ? -12.052 -1.588 16.836 1.00 66.69 196 VAL A C 1
ATOM 1482 O O . VAL A 1 196 ? -12.513 -1.628 17.977 1.00 66.69 196 VAL A O 1
ATOM 1485 N N . ALA A 1 197 ? -11.943 -0.441 16.158 1.00 64.56 197 ALA A N 1
ATOM 1486 C CA . ALA A 1 197 ? -12.420 0.835 16.684 1.00 64.56 197 ALA A CA 1
ATOM 1487 C C . ALA A 1 197 ? -13.953 0.859 16.838 1.00 64.56 197 ALA A C 1
ATOM 1489 O O . ALA A 1 197 ? -14.442 1.213 17.909 1.00 64.56 197 ALA A O 1
ATOM 1490 N N . LEU A 1 198 ? -14.704 0.414 15.824 1.00 64.69 198 LEU A N 1
ATOM 1491 C CA . LEU A 1 198 ? -16.171 0.339 15.876 1.00 64.69 198 LEU A CA 1
ATOM 1492 C C . LEU A 1 198 ? -16.677 -0.616 16.967 1.00 64.69 198 LEU A C 1
ATOM 1494 O O . LEU A 1 198 ? -17.641 -0.289 17.657 1.00 64.69 198 LEU A O 1
ATOM 1498 N N . GLY A 1 199 ? -16.009 -1.755 17.179 1.00 60.31 199 GLY A N 1
ATOM 1499 C CA . GLY A 1 199 ? -16.367 -2.688 18.251 1.00 60.31 199 GLY A CA 1
ATOM 1500 C C . GLY A 1 199 ? -16.270 -2.068 19.643 1.00 60.31 199 GLY A C 1
ATOM 1501 O O . GLY A 1 199 ? -17.180 -2.233 20.452 1.00 60.31 199 GLY A O 1
ATOM 1502 N N . LYS A 1 200 ? -15.231 -1.261 19.891 1.00 59.31 200 LYS A N 1
ATOM 1503 C CA . LYS A 1 200 ? -15.079 -0.521 21.155 1.00 59.31 200 LYS A CA 1
ATOM 1504 C C . LYS A 1 200 ? -16.138 0.570 21.326 1.00 59.31 200 LYS A C 1
ATOM 1506 O O . LYS A 1 200 ? -16.583 0.810 22.443 1.00 59.31 200 LYS A O 1
ATOM 1511 N N . THR A 1 201 ? -16.551 1.233 20.246 1.00 55.12 201 THR A N 1
ATOM 1512 C CA . THR A 1 201 ? -17.594 2.271 20.300 1.00 55.12 201 THR A CA 1
ATOM 1513 C C . THR A 1 201 ? -18.972 1.674 20.607 1.00 55.12 201 THR A C 1
ATOM 1515 O O . THR A 1 201 ? -19.706 2.234 21.417 1.00 55.12 201 THR A O 1
ATOM 1518 N N . ILE A 1 202 ? -19.315 0.514 20.037 1.00 54.25 202 ILE A N 1
ATOM 1519 C CA . ILE A 1 202 ? -20.594 -0.166 20.314 1.00 54.25 202 ILE A CA 1
ATOM 1520 C C . ILE A 1 202 ? -20.678 -0.624 21.777 1.00 54.25 202 ILE A C 1
ATOM 1522 O O . ILE A 1 202 ? -21.720 -0.445 22.407 1.00 54.25 202 ILE A O 1
ATOM 1526 N N . GLU A 1 203 ? -19.577 -1.123 22.343 1.00 53.94 203 GLU A N 1
ATOM 1527 C CA . GLU A 1 203 ? -19.485 -1.485 23.766 1.00 53.94 203 GLU A CA 1
ATOM 1528 C C . GLU A 1 203 ? -19.736 -0.281 24.698 1.00 53.94 203 GLU A C 1
ATOM 1530 O O . GLU A 1 203 ? -20.300 -0.430 25.780 1.00 53.94 203 GLU A O 1
ATOM 1535 N N . GLN A 1 204 ? -19.372 0.933 24.269 1.00 53.94 204 GLN A N 1
ATOM 1536 C CA . GLN A 1 204 ? -19.623 2.162 25.031 1.00 53.94 204 GLN A CA 1
ATOM 1537 C C . GLN A 1 204 ? -21.041 2.722 24.857 1.00 53.94 204 GLN A C 1
ATOM 1539 O O . GLN A 1 204 ? -21.532 3.382 25.770 1.00 53.94 204 GLN A O 1
ATOM 1544 N N . ILE A 1 205 ? -21.684 2.499 23.705 1.00 51.56 205 ILE A N 1
ATOM 1545 C CA . ILE A 1 205 ? -23.053 2.969 23.416 1.00 51.56 205 ILE A CA 1
ATOM 1546 C C . ILE A 1 205 ? -24.097 2.089 24.112 1.00 51.56 205 ILE A C 1
ATOM 1548 O O . ILE A 1 205 ? -25.106 2.600 24.593 1.00 51.56 205 ILE A O 1
ATOM 1552 N N . PHE A 1 206 ? -23.836 0.785 24.218 1.00 49.16 206 PHE A N 1
ATOM 1553 C CA . PHE A 1 206 ? -24.635 -0.143 25.013 1.00 49.16 206 PHE A CA 1
ATOM 1554 C C . PHE A 1 206 ? -23.815 -0.625 26.209 1.00 49.16 206 PHE A C 1
ATOM 1556 O O . PHE A 1 206 ? -23.391 -1.784 26.218 1.00 49.16 206 PHE A O 1
ATOM 1563 N N . PRO A 1 207 ? -23.578 0.225 27.230 1.00 48.75 207 PRO A N 1
ATOM 1564 C CA . PRO A 1 207 ? -23.036 -0.269 28.478 1.00 48.75 207 PRO A CA 1
ATOM 1565 C C . PRO A 1 207 ? -24.077 -1.244 29.019 1.00 48.75 207 PRO A C 1
ATOM 1567 O O . PRO A 1 207 ? -25.142 -0.830 29.479 1.00 48.75 207 PRO A O 1
ATOM 1570 N N . VAL A 1 208 ? -23.814 -2.546 28.877 1.00 54.91 208 VAL A N 1
ATOM 1571 C CA . VAL A 1 208 ? -24.644 -3.584 29.477 1.00 54.91 208 VAL A CA 1
ATOM 1572 C C . VAL A 1 208 ? -24.673 -3.266 30.959 1.00 54.91 208 VAL A C 1
ATOM 1574 O O . VAL A 1 208 ? -23.654 -3.335 31.641 1.00 54.91 208 VAL A O 1
ATOM 1577 N N . THR A 1 209 ? -25.848 -2.786 31.354 1.00 48.34 209 THR A N 1
ATOM 1578 C CA . THR A 1 209 ? -26.366 -2.468 32.672 1.00 48.34 209 THR A CA 1
ATOM 1579 C C . THR A 1 209 ? -25.306 -2.562 33.760 1.00 48.34 209 THR A C 1
ATOM 1581 O O . THR A 1 209 ? -24.910 -3.661 34.150 1.00 48.34 209 THR A O 1
ATOM 1584 N N . ALA A 1 210 ? -24.888 -1.398 34.280 1.00 48.16 210 ALA A N 1
ATOM 1585 C CA . ALA A 1 210 ? -24.247 -1.303 35.589 1.00 48.16 210 ALA A CA 1
ATOM 1586 C C . ALA A 1 210 ? -24.885 -2.353 36.508 1.00 48.16 210 ALA A C 1
ATOM 1588 O O . ALA A 1 210 ? -26.121 -2.416 36.514 1.00 48.16 210 ALA A O 1
ATOM 1589 N N . PRO A 1 211 ? -24.109 -3.200 37.216 1.00 43.84 211 PRO A N 1
ATOM 1590 C CA . PRO A 1 211 ? -24.707 -4.200 38.082 1.00 43.84 211 PRO A CA 1
ATOM 1591 C C . PRO A 1 211 ? -25.728 -3.461 38.930 1.00 43.84 211 PRO A C 1
ATOM 1593 O O . PRO A 1 211 ? -25.376 -2.471 39.578 1.00 43.84 211 PRO A O 1
ATOM 1596 N N . ILE A 1 212 ? -26.999 -3.870 38.837 1.00 49.22 212 ILE A N 1
ATOM 1597 C CA . ILE A 1 212 ? -28.024 -3.408 39.759 1.00 49.22 212 ILE A CA 1
ATOM 1598 C C . ILE A 1 212 ? -27.469 -3.832 41.105 1.00 49.22 212 ILE A C 1
ATOM 1600 O O . ILE A 1 212 ? -27.534 -4.997 41.496 1.00 49.22 212 ILE A O 1
ATOM 1604 N N . ARG A 1 213 ? -26.808 -2.883 41.766 1.00 41.44 213 ARG A N 1
ATOM 1605 C CA . ARG A 1 213 ? -26.429 -2.970 43.152 1.00 41.44 213 ARG A CA 1
ATOM 1606 C C . ARG A 1 213 ? -27.783 -2.977 43.821 1.00 41.44 213 ARG A C 1
ATOM 1608 O O . ARG A 1 213 ? -28.348 -1.919 44.083 1.00 41.44 213 ARG A O 1
ATOM 1615 N N . PHE A 1 214 ? -28.348 -4.171 43.991 1.00 47.62 214 PHE A N 1
ATOM 1616 C CA . PHE A 1 214 ? -29.351 -4.389 45.004 1.00 47.62 214 PHE A CA 1
ATOM 1617 C C . PHE A 1 214 ? -28.707 -3.795 46.240 1.00 47.62 214 PHE A C 1
ATOM 1619 O O . PHE A 1 214 ? -27.697 -4.310 46.726 1.00 47.62 214 PHE A O 1
ATOM 1626 N N . ALA A 1 215 ? -29.189 -2.615 46.633 1.00 45.31 215 ALA A N 1
ATOM 1627 C CA . ALA A 1 215 ? -28.914 -2.083 47.940 1.00 45.31 215 ALA A CA 1
ATOM 1628 C C . ALA A 1 215 ? -29.248 -3.252 48.853 1.00 45.31 215 ALA A C 1
ATOM 1630 O O . ALA A 1 215 ? -30.400 -3.688 48.891 1.00 45.31 215 ALA A O 1
ATOM 1631 N N . SER A 1 216 ? -28.210 -3.854 49.436 1.00 47.75 216 SER A N 1
ATOM 1632 C CA . SER A 1 216 ? -28.366 -4.872 50.454 1.00 47.75 216 SER A CA 1
ATOM 1633 C C . SER A 1 216 ? -29.420 -4.316 51.387 1.00 47.75 216 SER A C 1
ATOM 1635 O O . SER A 1 216 ? -29.223 -3.222 51.930 1.00 47.75 216 SER A O 1
ATOM 1637 N N . ALA A 1 217 ? -30.567 -4.997 51.453 1.00 48.31 217 ALA A N 1
ATOM 1638 C CA . ALA A 1 217 ? -31.642 -4.610 52.342 1.00 48.31 217 ALA A CA 1
ATOM 1639 C C . ALA A 1 217 ? -30.999 -4.313 53.700 1.00 48.31 217 ALA A C 1
ATOM 1641 O O . ALA A 1 217 ? -30.139 -5.097 54.117 1.00 48.31 217 ALA A O 1
ATOM 1642 N N . PRO A 1 218 ? -31.321 -3.183 54.352 1.00 42.47 218 PRO A N 1
ATOM 1643 C CA . PRO A 1 218 ? -30.790 -2.924 55.674 1.00 42.47 218 PRO A CA 1
ATOM 1644 C C . PRO A 1 218 ? -31.163 -4.139 56.516 1.00 42.47 218 PRO A C 1
ATOM 1646 O O . PRO A 1 218 ? -32.346 -4.430 56.704 1.00 42.47 218 PRO A O 1
ATOM 1649 N N . SER A 1 219 ? -30.153 -4.905 56.931 1.00 42.59 219 SER A N 1
ATOM 1650 C CA . SER A 1 219 ? -30.322 -6.016 57.847 1.00 42.59 219 SER A CA 1
ATOM 1651 C C . SER A 1 219 ? -30.826 -5.400 59.138 1.00 42.59 219 SER A C 1
ATOM 1653 O O . SER A 1 219 ? -30.061 -4.879 59.948 1.00 42.59 219 SER A O 1
ATOM 1655 N N . ARG A 1 220 ? -32.147 -5.374 59.278 1.00 41.78 220 ARG A N 1
ATOM 1656 C CA . ARG A 1 220 ? -32.842 -4.930 60.469 1.00 41.78 220 ARG A CA 1
ATOM 1657 C C . ARG A 1 220 ? -32.632 -6.017 61.518 1.00 41.78 220 ARG A C 1
ATOM 1659 O O . ARG A 1 220 ? -33.510 -6.833 61.759 1.00 41.78 220 ARG A O 1
ATOM 1666 N N . SER A 1 221 ? -31.453 -6.046 62.134 1.00 47.34 221 SER A N 1
ATOM 1667 C CA . SER A 1 221 ? -31.246 -6.695 63.426 1.00 47.34 221 SER A CA 1
ATOM 1668 C C . SER A 1 221 ? -31.828 -5.782 64.508 1.00 47.34 221 SER A C 1
ATOM 1670 O O . SER A 1 221 ? -31.109 -5.209 65.316 1.00 47.34 221 SER A O 1
ATOM 1672 N N . VAL A 1 222 ? -33.149 -5.599 64.475 1.00 51.34 222 VAL A N 1
ATOM 1673 C CA . VAL A 1 222 ? -33.929 -5.032 65.581 1.00 51.34 222 VAL A CA 1
ATOM 1674 C C . VAL A 1 222 ? -34.734 -6.191 66.158 1.00 51.34 222 VAL A C 1
ATOM 1676 O O . VAL A 1 222 ? -35.935 -6.289 65.954 1.00 51.34 222 VAL A O 1
ATOM 1679 N N . VAL A 1 223 ? -34.033 -7.140 66.780 1.00 51.91 223 VAL A N 1
ATOM 1680 C CA . VAL A 1 223 ? -34.619 -8.204 67.621 1.00 51.91 223 VAL A CA 1
ATOM 1681 C C . VAL A 1 223 ? -33.699 -8.426 68.829 1.00 51.91 223 VAL A C 1
ATOM 1683 O O . VAL A 1 223 ? -33.322 -9.545 69.153 1.00 51.91 223 VAL A O 1
ATOM 1686 N N . GLY A 1 224 ? -33.250 -7.340 69.462 1.00 49.44 224 GLY A N 1
ATOM 1687 C CA . GLY A 1 224 ? -32.339 -7.437 70.609 1.00 49.44 224 GLY A CA 1
ATOM 1688 C C . GLY A 1 224 ? -32.458 -6.343 71.666 1.00 49.44 224 GLY A C 1
ATOM 1689 O O . GLY A 1 224 ? -31.926 -6.530 72.750 1.00 49.44 224 GLY A O 1
ATOM 1690 N N . GLU A 1 225 ? -33.165 -5.239 71.405 1.00 47.34 225 GLU A N 1
ATOM 1691 C CA . GLU A 1 225 ? -33.161 -4.080 72.318 1.00 47.34 225 GLU A CA 1
ATOM 1692 C C . GLU A 1 225 ? -34.503 -3.822 73.028 1.00 47.34 225 GLU A C 1
ATOM 1694 O O . GLU A 1 225 ? -34.581 -2.962 73.898 1.00 47.34 225 GLU A O 1
ATOM 1699 N N . GLU A 1 226 ? -35.564 -4.587 72.734 1.00 46.28 226 GLU A N 1
ATOM 1700 C CA . GLU A 1 226 ? -36.841 -4.468 73.467 1.00 46.28 226 GLU A CA 1
ATOM 1701 C C . GLU A 1 226 ? -36.914 -5.347 74.724 1.00 46.28 226 GLU A C 1
ATOM 1703 O O . GLU A 1 226 ? -37.692 -5.064 75.633 1.00 46.28 226 GLU A O 1
ATOM 1708 N N . THR A 1 227 ? -36.072 -6.375 74.849 1.00 50.25 227 THR A N 1
ATOM 1709 C CA . THR A 1 227 ? -36.061 -7.231 76.047 1.00 50.25 227 THR A CA 1
ATOM 1710 C C . THR A 1 227 ? -35.288 -6.630 77.224 1.00 50.25 227 THR A C 1
ATOM 1712 O O . THR A 1 227 ? -35.504 -7.050 78.357 1.00 50.25 227 THR A O 1
ATOM 1715 N N . GLU A 1 228 ? -34.442 -5.617 77.005 1.00 48.66 228 GLU A N 1
ATOM 1716 C CA . GLU A 1 228 ? -33.688 -4.966 78.090 1.00 48.66 228 GLU A CA 1
ATOM 1717 C C . GLU A 1 228 ? -34.441 -3.773 78.714 1.00 48.66 228 GLU A C 1
ATOM 1719 O O . GLU A 1 228 ? -34.286 -3.488 79.903 1.00 48.66 228 GLU A O 1
ATOM 1724 N N . ALA A 1 229 ? -35.340 -3.125 77.963 1.00 48.97 229 ALA A N 1
ATOM 1725 C CA . ALA A 1 229 ? -36.176 -2.042 78.488 1.00 48.97 229 ALA A CA 1
ATOM 1726 C C . ALA A 1 229 ? -37.311 -2.551 79.401 1.00 48.97 229 ALA A C 1
ATOM 1728 O O . ALA A 1 229 ? -37.649 -1.897 80.387 1.00 48.97 229 ALA A O 1
ATOM 1729 N N . VAL A 1 230 ? -37.857 -3.745 79.137 1.00 51.22 230 VAL A N 1
ATOM 1730 C CA . VAL A 1 230 ? -38.935 -4.332 79.958 1.00 51.22 230 VAL A CA 1
ATOM 1731 C C . VAL A 1 230 ? -38.407 -4.894 81.289 1.00 51.22 230 VAL A C 1
ATOM 1733 O O . VAL A 1 230 ? -39.111 -4.855 82.296 1.00 51.22 230 VAL A O 1
ATOM 1736 N N . ALA A 1 231 ? -37.140 -5.320 81.354 1.00 51.06 231 ALA A N 1
ATOM 1737 C CA . ALA A 1 231 ? -36.532 -5.816 82.593 1.00 51.06 231 ALA A CA 1
ATOM 1738 C C . ALA A 1 231 ? -36.221 -4.707 83.621 1.00 51.06 231 ALA A C 1
ATOM 1740 O O . ALA A 1 231 ? -36.143 -4.985 84.817 1.00 51.06 231 ALA A O 1
ATOM 1741 N N . LYS A 1 232 ? -36.086 -3.442 83.195 1.00 47.88 232 LYS A N 1
ATOM 1742 C CA . LYS A 1 232 ? -35.792 -2.312 84.100 1.00 47.88 232 LYS A CA 1
ATOM 1743 C C . LYS A 1 232 ? -37.016 -1.672 84.764 1.00 47.88 232 LYS A C 1
ATOM 1745 O O . LYS A 1 232 ? -36.833 -0.888 85.688 1.00 47.88 232 LYS A O 1
ATOM 1750 N N . ILE A 1 233 ? -38.240 -2.012 84.355 1.00 52.56 233 ILE A N 1
ATOM 1751 C CA . ILE A 1 233 ? -39.473 -1.448 84.945 1.00 52.56 233 ILE A CA 1
ATOM 1752 C C . ILE A 1 233 ? -40.027 -2.329 86.087 1.00 52.56 233 ILE A C 1
ATOM 1754 O O . ILE A 1 233 ? -40.849 -1.875 86.871 1.00 52.56 233 ILE A O 1
ATOM 1758 N N . SER A 1 234 ? -39.525 -3.556 86.269 1.00 49.62 234 SER A N 1
ATOM 1759 C CA . SER A 1 234 ? -40.017 -4.499 87.294 1.00 49.62 234 SER A CA 1
ATOM 1760 C C . SER A 1 234 ? -39.367 -4.358 88.688 1.00 49.62 234 SER A C 1
ATOM 1762 O O . SER A 1 234 ? -39.558 -5.234 89.532 1.00 49.62 234 SER A O 1
ATOM 1764 N N . HIS A 1 235 ? -38.585 -3.306 88.951 1.00 51.97 235 HIS A N 1
ATOM 1765 C CA . HIS A 1 235 ? -37.883 -3.119 90.234 1.00 51.97 235 HIS A CA 1
ATOM 1766 C C . HIS A 1 235 ? -38.084 -1.737 90.884 1.00 51.97 235 HIS A C 1
ATOM 1768 O O . HIS A 1 235 ? -37.231 -1.276 91.643 1.00 51.97 235 HIS A O 1
ATOM 1774 N N . ILE A 1 236 ? -39.232 -1.104 90.640 1.00 50.00 236 ILE A N 1
ATOM 1775 C CA . ILE A 1 236 ? -39.760 -0.002 91.461 1.00 50.00 236 ILE A CA 1
ATOM 1776 C C . ILE A 1 236 ? -41.166 -0.398 91.903 1.00 50.00 236 ILE A C 1
ATOM 1778 O O . ILE A 1 236 ? -41.471 -0.206 93.099 1.00 50.00 236 ILE A O 1
#

Foldseek 3Di:
DDDFDQLLVLLVVLLVLLVVLLVVLVVLLVVLVVLLVCVCPDPPDPDDSVPPLLSVLSVLLNVLSVVLSVLSVVLSCCLQPVPPNRPCSSVSRVPCPDPSNVSSVVSLVVSVVSLVVSPPVVPPPDPDDPPFDDPVVCVVLVVVLVVVVVVLVCQLVVLVVVLVVCVVVVGSNNSSSSSNVSSSSSSSSSSNSSSVSVVVVVCVVCVRDDPPPPVPPPPPPPPPPPVVVVVVVPPD

Secondary structure (DSSP, 8-state):
---PPPHHHHHHHHHHHHHHHHHHHHHHHHHHHHHHHHHHHSTT----GGG-HHHHHHHHHHHHHHHHHHHHHHHHHIIIIISGGGSSHHHHHT-TT-HHHHHHHHHHHHHHHHHHTTTHHHHTT----S----HHHHHHHHHHHHHHHHHHHHHHHHHHHHHHHHHHTT-TTHHHHHHHHHHHHHHHHHHHHHHHHHHHHHHHHS----------------SSSHHHHHHTSTT-

pLDDT: mean 71.48, std 15.13, range [41.44, 93.06]